Protein AF-A0A4V5TQ26-F1 (afdb_monomer)

Foldseek 3Di:
DDWDDDPFWIAFDLVFLAQVGGEIEGPDLPCVPPVVVVLVSLVVCVVVVRHHYYDDDDPVCVVVVQVSVVVSVDDDDDDDDDDDDDLVPDDFDAPADPQKDKDWDDALVVLLLLQQQLLCVVPPDPNSVRSSVSSNVCSPPCVCVDPQKIKMFIDHPNHGFWIWMWGDDPPDIDIDSTGGRPVCPPVCRSVNNVSVVSVVD

Nearest PDB structures (foldseek):
  7wx6-assembly1_A  TM=8.080E-01  e=8.800E-05  Legionella pneumophila
  6wqc-assembly1_A  TM=7.753E-01  e=5.803E-05  Legionella hackeliae
  7wx7-assembly1_A  TM=5.697E-01  e=1.989E-05  Legionella pneumophila
  7wx5-assembly1_A  TM=4.822E-01  e=7.234E-06  Legionella pneumophila
  6wqb-assembly1_A  TM=4.542E-01  e=1.477E-05  Legionella hackeliae

InterPro domains:
  IPR016181 Acyl-CoA N-acyltransferase [SSF55729] (54-201)

pLDDT: mean 93.03, std 6.23, range [63.75, 98.69]

Structure (mmCIF, N/CA/C/O backbone):
data_AF-A0A4V5TQ26-F1
#
_entry.id   AF-A0A4V5TQ26-F1
#
loop_
_atom_site.group_PDB
_atom_site.id
_atom_site.type_symbol
_atom_site.label_atom_id
_atom_site.label_alt_id
_atom_site.label_comp_id
_atom_site.label_asym_id
_atom_site.label_entity_id
_atom_site.label_seq_id
_atom_site.pdbx_PDB_ins_code
_atom_site.Cartn_x
_atom_site.Cartn_y
_atom_site.Cartn_z
_atom_site.occupancy
_atom_site.B_iso_or_equiv
_atom_site.auth_seq_id
_atom_site.auth_comp_id
_atom_site.auth_asym_id
_atom_site.auth_atom_id
_atom_site.pdbx_PDB_model_num
ATOM 1 N N . MET A 1 1 ? 1.380 -6.644 15.760 1.00 86.69 1 MET A N 1
ATOM 2 C CA . MET A 1 1 ? 0.252 -6.481 14.831 1.00 86.69 1 MET A CA 1
ATOM 3 C C . MET A 1 1 ? -0.959 -7.213 15.378 1.00 86.69 1 MET A C 1
ATOM 5 O O . MET A 1 1 ? -0.825 -8.380 15.734 1.00 86.69 1 MET A O 1
ATOM 9 N N . ASP A 1 2 ? -2.089 -6.524 15.461 1.00 93.25 2 ASP A N 1
ATOM 10 C CA . ASP A 1 2 ? -3.394 -7.069 15.834 1.00 93.25 2 ASP A CA 1
ATOM 11 C C . ASP A 1 2 ? -4.408 -6.728 14.737 1.00 93.25 2 ASP A C 1
ATOM 13 O O . ASP A 1 2 ? -4.373 -5.632 14.172 1.00 93.25 2 ASP A O 1
ATOM 17 N N . VAL A 1 3 ? -5.277 -7.681 14.406 1.00 94.56 3 VAL A N 1
ATOM 18 C CA . VAL A 1 3 ? -6.312 -7.510 13.381 1.00 94.56 3 VAL A CA 1
ATOM 19 C C . VAL A 1 3 ? -7.639 -7.938 13.972 1.00 94.56 3 VAL A C 1
ATOM 21 O O . VAL A 1 3 ? -7.821 -9.089 14.371 1.00 94.56 3 VAL A O 1
ATOM 24 N N . LYS A 1 4 ? -8.586 -7.005 13.986 1.00 94.31 4 LYS A N 1
ATOM 25 C CA . LYS A 1 4 ? -9.942 -7.235 14.455 1.00 94.31 4 LYS A CA 1
ATOM 26 C C . LYS A 1 4 ? -10.913 -7.105 13.299 1.00 94.31 4 LYS A C 1
ATOM 28 O O . LYS A 1 4 ? -11.153 -6.016 12.787 1.00 94.31 4 LYS A O 1
ATOM 33 N N . GLU A 1 5 ? -11.516 -8.226 12.940 1.00 93.25 5 GLU A N 1
ATOM 34 C CA . GLU A 1 5 ? -12.554 -8.287 11.922 1.00 93.25 5 GLU A CA 1
ATOM 35 C C . GLU A 1 5 ? -13.933 -8.405 12.573 1.00 93.25 5 GLU A C 1
ATOM 37 O O . GLU A 1 5 ? -14.162 -9.184 13.503 1.00 93.25 5 GLU A O 1
ATOM 42 N N . THR A 1 6 ? -14.869 -7.598 12.088 1.00 89.25 6 THR A N 1
ATOM 43 C CA . THR A 1 6 ? -16.279 -7.648 12.462 1.00 89.25 6 THR A CA 1
ATOM 44 C C . THR A 1 6 ? -17.131 -7.622 11.197 1.00 89.25 6 THR A C 1
ATOM 46 O O . THR A 1 6 ? -16.631 -7.371 10.106 1.00 89.25 6 THR A O 1
ATOM 49 N N . LYS A 1 7 ? -18.446 -7.815 11.332 1.00 87.25 7 LYS A N 1
ATOM 50 C CA . LYS A 1 7 ? -19.371 -7.656 10.198 1.00 87.25 7 LYS A CA 1
ATOM 51 C C . LYS A 1 7 ? -19.430 -6.217 9.645 1.00 87.25 7 LYS A C 1
ATOM 53 O O . LYS A 1 7 ? -19.911 -6.025 8.536 1.00 87.25 7 LYS A O 1
ATOM 58 N N . ASP A 1 8 ? -19.013 -5.226 10.439 1.00 86.62 8 ASP A N 1
ATOM 59 C CA . ASP A 1 8 ? -19.227 -3.800 10.159 1.00 86.62 8 ASP A CA 1
ATOM 60 C C . ASP A 1 8 ? -17.927 -3.094 9.731 1.00 86.62 8 ASP A C 1
ATOM 62 O O . ASP A 1 8 ? -17.962 -2.153 8.942 1.00 86.62 8 ASP A O 1
ATOM 66 N N . TYR A 1 9 ? -16.776 -3.552 10.229 1.00 90.88 9 TYR A N 1
ATOM 67 C CA . TYR A 1 9 ? -15.456 -2.982 9.952 1.00 90.88 9 TYR A CA 1
ATOM 68 C C . TYR A 1 9 ? -14.323 -3.990 10.180 1.00 90.88 9 TYR A C 1
ATOM 70 O O . TYR A 1 9 ? -14.480 -4.962 10.928 1.00 90.88 9 TYR A O 1
ATOM 78 N N . ILE A 1 10 ? -13.162 -3.681 9.605 1.00 94.00 10 ILE A N 1
ATOM 79 C CA . ILE A 1 10 ? -11.861 -4.284 9.922 1.00 94.00 10 ILE A CA 1
ATOM 80 C C . ILE A 1 10 ? -10.995 -3.206 10.568 1.00 94.00 10 ILE A C 1
ATOM 82 O O . ILE A 1 10 ? -10.895 -2.113 10.023 1.00 94.00 10 ILE A O 1
ATOM 86 N N . ALA A 1 11 ? -10.382 -3.498 11.712 1.00 95.50 11 ALA A N 1
ATOM 87 C CA . ALA A 1 11 ? -9.415 -2.627 12.373 1.00 95.50 11 ALA A CA 1
ATOM 88 C C . ALA A 1 11 ? -8.049 -3.315 12.432 1.00 95.50 11 ALA A C 1
ATOM 90 O O . ALA A 1 11 ? -7.948 -4.467 12.858 1.00 95.50 11 ALA A O 1
ATOM 91 N N . VAL A 1 12 ? -7.009 -2.604 12.011 1.00 96.94 12 VAL A N 1
ATOM 92 C CA . VAL A 1 12 ? -5.620 -3.060 11.994 1.00 96.94 12 VAL A CA 1
ATOM 93 C C . VAL A 1 12 ? -4.804 -2.145 12.895 1.00 96.94 12 VAL A C 1
ATOM 95 O O . VAL A 1 12 ? -4.777 -0.936 12.687 1.00 96.94 12 VAL A O 1
ATOM 98 N N . ASP A 1 13 ? -4.129 -2.728 13.883 1.00 96.62 13 ASP A N 1
ATOM 99 C CA . ASP A 1 13 ? -3.081 -2.079 14.672 1.00 96.62 13 ASP A CA 1
ATOM 100 C C . ASP A 1 13 ? -1.747 -2.721 14.285 1.00 96.62 13 ASP A C 1
ATOM 102 O O . ASP A 1 13 ? -1.476 -3.888 14.598 1.00 96.62 13 ASP A O 1
ATOM 106 N N . CYS A 1 14 ? -0.900 -1.977 13.573 1.00 95.50 14 CYS A N 1
ATOM 107 C CA . CYS A 1 14 ? 0.381 -2.504 13.117 1.00 95.50 14 CYS A CA 1
ATOM 108 C C . CYS A 1 14 ? 1.403 -2.651 14.262 1.00 95.50 14 CYS A C 1
ATOM 110 O O . CYS A 1 14 ? 2.362 -3.411 14.128 1.00 95.50 14 CYS A O 1
ATOM 112 N N . GLY A 1 15 ? 1.158 -2.031 15.422 1.00 95.88 15 GLY A N 1
ATOM 113 C CA . GLY A 1 15 ? 2.064 -1.989 16.573 1.00 95.88 15 GLY A CA 1
ATOM 114 C C . GLY A 1 15 ? 3.044 -0.813 16.553 1.00 95.88 15 GLY A C 1
ATOM 115 O O . GLY A 1 15 ? 3.810 -0.654 17.502 1.00 95.88 15 GLY A O 1
ATOM 116 N N . LEU A 1 16 ? 2.989 0.024 15.516 1.00 96.38 16 LEU A N 1
ATOM 117 C CA . LEU A 1 16 ? 3.793 1.232 15.350 1.00 96.38 16 LEU A CA 1
ATOM 118 C C . LEU A 1 16 ? 2.874 2.452 15.187 1.00 96.38 16 LEU A C 1
ATOM 120 O O . LEU A 1 16 ? 1.746 2.308 14.714 1.00 96.38 16 LEU A O 1
ATOM 124 N N . PRO A 1 17 ? 3.326 3.664 15.540 1.00 96.31 17 PRO A N 1
ATOM 125 C CA . PRO A 1 17 ? 2.535 4.876 15.365 1.00 96.31 17 PRO A CA 1
ATOM 126 C C . PRO A 1 17 ? 2.578 5.382 13.906 1.00 96.31 17 PRO A C 1
ATOM 128 O O . PRO A 1 17 ? 3.117 6.451 13.635 1.00 96.31 17 PRO A O 1
ATOM 131 N N . ALA A 1 18 ? 2.006 4.601 12.983 1.00 95.38 18 ALA A N 1
ATOM 132 C CA . ALA A 1 18 ? 1.898 4.903 11.552 1.00 95.38 18 ALA A CA 1
ATOM 133 C C . ALA A 1 18 ? 0.436 4.852 11.085 1.00 95.38 18 ALA A C 1
ATOM 135 O O . ALA A 1 18 ? -0.161 3.770 11.084 1.00 95.38 18 ALA A O 1
ATOM 136 N N . ASP A 1 19 ? -0.148 5.975 10.661 1.00 93.88 19 ASP A N 1
ATOM 137 C CA . ASP A 1 19 ? -1.532 5.978 10.150 1.00 93.88 19 ASP A CA 1
ATOM 138 C C . ASP A 1 19 ? -1.672 5.308 8.779 1.00 93.88 19 ASP A C 1
ATOM 140 O O . ASP A 1 19 ? -2.769 4.860 8.434 1.00 93.88 19 ASP A O 1
ATOM 144 N N . THR A 1 20 ? -0.559 5.146 8.055 1.00 94.62 20 THR A N 1
ATOM 145 C CA . THR A 1 20 ? -0.479 4.350 6.824 1.00 94.62 20 THR A CA 1
ATOM 146 C C . THR A 1 20 ? -0.859 2.887 7.066 1.00 94.62 20 THR A C 1
ATOM 148 O O . THR A 1 20 ? -1.385 2.231 6.170 1.00 94.62 20 THR A O 1
ATOM 151 N N . PHE A 1 21 ? -0.602 2.349 8.265 1.00 96.00 21 PHE A N 1
ATOM 152 C CA . PHE A 1 21 ? -0.826 0.929 8.579 1.00 96.00 21 PHE A CA 1
ATOM 153 C C . PHE A 1 21 ? -1.810 0.692 9.726 1.00 96.00 21 PHE A C 1
ATOM 155 O O . PHE A 1 21 ? -2.342 -0.412 9.855 1.00 96.00 21 PHE A O 1
ATOM 162 N N . ASN A 1 22 ? -2.086 1.714 10.536 1.00 97.44 22 ASN A N 1
ATOM 163 C CA . ASN A 1 22 ? -3.159 1.698 11.521 1.00 97.44 22 ASN A CA 1
ATOM 164 C C . ASN A 1 22 ? -4.464 2.133 10.856 1.00 97.44 22 ASN A C 1
ATOM 166 O O . ASN A 1 22 ? -4.803 3.317 10.815 1.00 97.44 22 ASN A O 1
ATOM 170 N N . ILE A 1 23 ? -5.190 1.163 10.310 1.00 96.44 23 ILE A N 1
ATOM 171 C CA . ILE A 1 23 ? -6.353 1.414 9.462 1.00 96.44 23 ILE A CA 1
ATOM 172 C C . ILE A 1 23 ? -7.608 0.818 10.091 1.00 96.44 23 ILE A C 1
ATOM 174 O O . ILE A 1 23 ? -7.619 -0.338 10.510 1.00 96.44 23 ILE A O 1
ATOM 178 N N . ILE A 1 24 ? -8.698 1.584 10.084 1.00 95.19 24 ILE A N 1
ATOM 179 C CA . ILE A 1 24 ? -10.051 1.052 10.241 1.00 95.19 24 ILE A CA 1
ATOM 180 C C . ILE A 1 24 ? -10.789 1.200 8.912 1.00 95.19 24 ILE A C 1
ATOM 182 O O . ILE A 1 24 ? -11.038 2.310 8.453 1.00 95.19 24 ILE A O 1
ATOM 186 N N . THR A 1 25 ? -11.184 0.085 8.315 1.00 93.44 25 THR A N 1
ATOM 187 C CA . THR A 1 25 ? -11.927 0.037 7.053 1.00 93.44 25 THR A CA 1
ATOM 188 C C . THR A 1 25 ? -13.379 -0.324 7.338 1.00 93.44 25 THR A C 1
ATOM 190 O O . THR A 1 25 ? -13.651 -1.413 7.848 1.00 93.44 25 THR A O 1
ATOM 193 N N . LEU A 1 26 ? -14.324 0.561 7.012 1.00 90.94 26 LEU A N 1
ATOM 194 C CA . LEU A 1 26 ? -15.754 0.287 7.179 1.00 90.94 26 LEU A CA 1
ATOM 195 C C . LEU A 1 26 ? -16.245 -0.646 6.070 1.00 90.94 26 LEU A C 1
ATOM 197 O O . LEU A 1 26 ? -16.220 -0.274 4.907 1.00 90.94 26 LEU A O 1
ATOM 201 N N . LEU A 1 27 ? -16.727 -1.838 6.423 1.00 87.50 27 LEU A N 1
ATOM 202 C CA . LEU A 1 27 ? -17.303 -2.803 5.475 1.00 87.50 27 LEU A CA 1
ATOM 203 C C . LEU A 1 27 ? -18.772 -2.501 5.164 1.00 87.50 2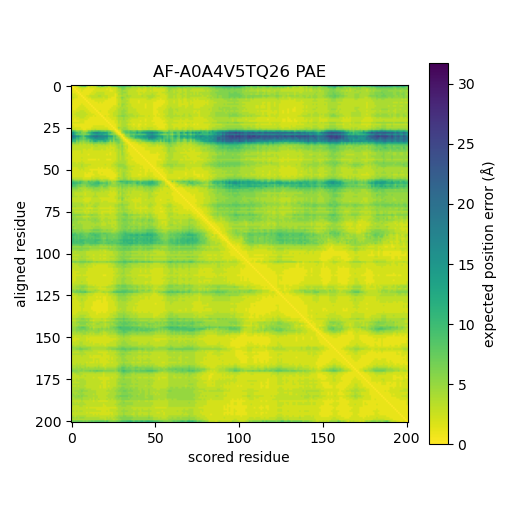7 LEU A C 1
ATOM 205 O O . LEU A 1 27 ? -19.281 -2.862 4.103 1.00 87.50 27 LEU A O 1
ATOM 209 N N . ASN A 1 28 ? -19.456 -1.853 6.108 1.00 75.88 28 ASN A N 1
ATOM 210 C CA . ASN A 1 28 ? -20.836 -1.422 5.979 1.00 75.88 28 ASN A CA 1
ATOM 211 C C . ASN A 1 28 ? -20.956 0.051 6.374 1.00 75.88 28 ASN A C 1
ATOM 213 O O . ASN A 1 28 ? -20.564 0.457 7.466 1.00 75.88 28 ASN A O 1
ATOM 217 N N . SER A 1 29 ? -21.540 0.845 5.486 1.00 67.38 29 SER A N 1
ATOM 218 C CA . SER A 1 29 ? -21.703 2.287 5.658 1.00 67.38 29 SER A CA 1
ATOM 219 C C . SER A 1 29 ? -23.023 2.693 6.320 1.00 67.38 29 SER A C 1
ATOM 221 O O . SER A 1 29 ? -23.290 3.883 6.480 1.00 67.38 29 SER A O 1
ATOM 223 N N . ASN A 1 30 ? -23.815 1.730 6.806 1.00 70.31 30 ASN A N 1
ATOM 224 C CA . ASN A 1 30 ? -24.884 1.980 7.779 1.00 70.31 30 ASN A CA 1
ATOM 225 C C . ASN A 1 30 ? -24.298 2.209 9.178 1.00 70.31 30 ASN A C 1
ATOM 227 O O . ASN A 1 30 ? -24.516 1.449 10.119 1.00 70.31 30 ASN A O 1
ATOM 231 N N . VAL A 1 31 ? -23.544 3.297 9.297 1.00 63.75 31 VAL A N 1
ATOM 232 C CA . VAL A 1 31 ? -22.734 3.638 10.469 1.00 63.75 31 VAL A CA 1
ATOM 233 C C . VAL A 1 31 ? -23.587 3.901 11.712 1.00 63.75 31 VAL A C 1
ATOM 235 O O . VAL A 1 31 ? -23.077 3.819 12.817 1.00 63.75 31 VAL A O 1
ATOM 238 N N . THR A 1 32 ? -24.893 4.144 11.577 1.00 65.00 32 THR A N 1
ATOM 239 C CA . THR A 1 32 ? -25.790 4.401 12.715 1.00 65.00 32 THR A CA 1
ATOM 240 C C . THR A 1 32 ? -26.015 3.188 13.621 1.00 65.00 32 THR A C 1
ATOM 242 O O . THR A 1 32 ? -26.320 3.365 14.798 1.00 65.00 32 THR A O 1
ATOM 245 N N . GLU A 1 33 ? -25.875 1.960 13.115 1.00 65.81 33 GLU A N 1
ATOM 246 C CA . GLU A 1 33 ? -26.073 0.749 13.917 1.00 65.81 33 GLU A CA 1
ATOM 247 C C . GLU A 1 33 ? -24.717 0.192 14.376 1.00 65.81 33 GLU A C 1
ATOM 249 O O . GLU A 1 33 ? -23.936 -0.321 13.585 1.00 65.81 33 GLU A O 1
ATOM 254 N N . GLY A 1 34 ? -24.412 0.291 15.674 1.00 69.56 34 GLY A N 1
ATOM 255 C CA . GLY A 1 34 ? -23.151 -0.224 16.229 1.00 69.56 34 GLY A CA 1
ATOM 256 C C . GLY A 1 34 ? -21.969 0.751 16.202 1.00 69.56 34 GLY A C 1
ATOM 257 O O . GLY A 1 34 ? -20.847 0.333 16.490 1.00 69.56 34 GLY A O 1
ATOM 258 N N . ILE A 1 35 ? -22.224 2.039 15.952 1.00 77.19 35 ILE A N 1
ATOM 259 C CA . ILE A 1 35 ? -21.235 3.131 15.948 1.00 77.19 35 ILE A CA 1
ATOM 260 C C . ILE A 1 35 ? -20.357 3.178 17.206 1.00 77.19 35 ILE A C 1
ATOM 262 O O . ILE A 1 35 ? -19.163 3.450 17.142 1.00 77.19 35 ILE A O 1
ATOM 266 N N . GLU A 1 36 ? -20.916 2.795 18.354 1.00 83.38 36 GLU A N 1
ATOM 267 C CA . GLU A 1 36 ? -20.200 2.714 19.628 1.00 83.38 36 GLU A CA 1
ATOM 268 C C . GLU A 1 36 ? -18.999 1.758 19.586 1.00 83.38 36 GLU A C 1
ATOM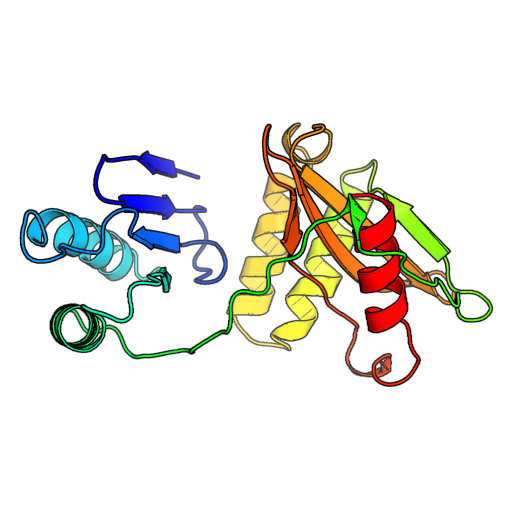 270 O O . GLU A 1 36 ? -18.045 1.924 20.345 1.00 83.38 36 GLU A O 1
ATOM 275 N N . LYS A 1 37 ? -19.028 0.737 18.720 1.00 86.38 37 LYS A N 1
ATOM 276 C CA . LYS A 1 37 ? -17.890 -0.170 18.534 1.00 86.38 37 LYS A CA 1
ATOM 277 C C . LYS A 1 37 ? -16.747 0.541 17.823 1.00 86.38 37 LYS A C 1
ATOM 279 O O . LYS A 1 37 ? -15.624 0.465 18.303 1.00 86.38 37 LYS A O 1
ATOM 284 N N . LEU A 1 38 ? -17.051 1.278 16.753 1.00 85.69 38 LEU A N 1
ATOM 285 C CA . LEU A 1 38 ? -16.074 2.115 16.057 1.00 85.69 38 LEU A CA 1
ATOM 286 C C . LEU A 1 38 ? -15.474 3.156 17.011 1.00 85.69 38 LEU A C 1
ATOM 288 O O . LEU A 1 38 ? -14.264 3.355 17.019 1.00 85.69 38 LEU A O 1
ATOM 292 N N . TYR A 1 39 ? -16.300 3.747 17.880 1.00 88.94 39 TYR A N 1
ATOM 293 C CA . TYR A 1 39 ? -15.848 4.724 18.877 1.00 88.94 39 TYR A CA 1
ATOM 294 C C . TYR A 1 39 ? -14.816 4.122 19.828 1.00 88.94 39 TYR A C 1
ATOM 296 O O . TYR A 1 39 ? -13.811 4.758 20.127 1.00 88.94 39 TYR A O 1
ATOM 304 N N . LYS A 1 40 ? -15.028 2.875 20.264 1.00 91.19 40 LYS A N 1
ATOM 305 C CA . LYS A 1 40 ? -14.069 2.157 21.114 1.00 91.19 40 LYS A CA 1
ATOM 306 C C . LYS A 1 40 ? -12.745 1.883 20.405 1.00 91.19 40 LYS A C 1
ATOM 308 O O . LYS A 1 40 ? -11.711 1.950 21.060 1.00 91.19 40 LYS A O 1
ATOM 313 N N . GLU A 1 41 ? -12.761 1.588 19.105 1.00 92.88 41 GLU A N 1
ATOM 314 C CA . GLU A 1 41 ? -11.515 1.395 18.349 1.00 92.88 41 GLU A CA 1
ATOM 315 C C . GLU A 1 41 ? -10.735 2.702 18.210 1.00 92.88 41 GLU A C 1
ATOM 317 O O . GLU A 1 41 ? -9.546 2.742 18.515 1.00 92.88 41 GLU A O 1
ATOM 322 N N . VAL A 1 42 ? -11.409 3.787 17.817 1.00 93.00 42 VAL A N 1
ATOM 323 C CA . VAL A 1 42 ? -10.789 5.118 17.717 1.00 93.00 42 VAL A CA 1
ATOM 324 C C . VAL A 1 42 ? -10.210 5.544 19.068 1.00 93.00 42 VAL A C 1
ATOM 326 O O . VAL A 1 42 ? -9.064 5.982 19.149 1.00 93.00 42 VAL A O 1
ATOM 329 N N . GLU A 1 43 ? -10.964 5.349 20.149 1.00 91.81 43 GLU A N 1
ATOM 330 C CA . GLU A 1 43 ? -10.515 5.667 21.504 1.00 91.81 43 GLU A CA 1
ATOM 331 C C . GLU A 1 43 ? -9.297 4.824 21.927 1.00 91.81 43 GLU A C 1
ATOM 333 O O . GLU A 1 43 ? -8.391 5.338 22.581 1.00 91.81 43 GLU A O 1
ATOM 338 N N . CYS A 1 44 ? -9.213 3.556 21.509 1.00 93.69 44 CYS A N 1
ATOM 339 C CA . CYS A 1 44 ? -8.044 2.705 21.751 1.00 93.69 44 CYS A CA 1
ATOM 340 C C . CYS A 1 44 ? -6.769 3.299 21.122 1.00 93.69 44 CYS A C 1
ATOM 342 O O . CYS A 1 44 ? -5.733 3.384 21.788 1.00 9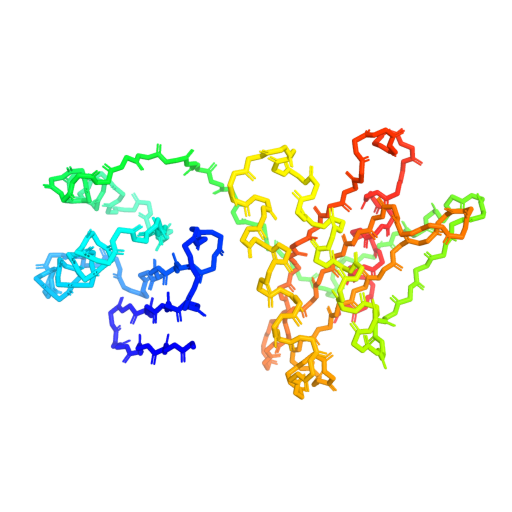3.69 44 CYS A O 1
ATOM 344 N N . PHE A 1 45 ? -6.844 3.765 19.870 1.00 95.31 45 PHE A N 1
ATOM 345 C CA . PHE A 1 45 ? -5.720 4.434 19.202 1.00 95.31 45 PHE A CA 1
ATOM 346 C C . PHE A 1 45 ? -5.367 5.771 19.864 1.00 95.31 45 PHE A C 1
ATOM 348 O O . PHE A 1 45 ? -4.189 6.030 20.129 1.00 95.31 45 PHE A O 1
ATOM 355 N N . ASN A 1 46 ? -6.371 6.573 20.234 1.00 91.56 46 ASN A N 1
ATOM 356 C CA . ASN A 1 46 ? -6.168 7.835 20.951 1.00 91.56 46 ASN A CA 1
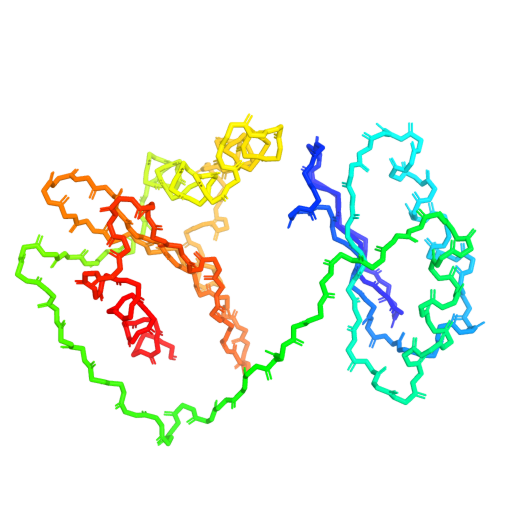ATOM 357 C C . ASN A 1 46 ? -5.443 7.627 22.291 1.00 91.56 46 ASN A C 1
ATOM 359 O O . ASN A 1 46 ? -4.490 8.346 22.599 1.00 91.56 46 ASN A O 1
ATOM 363 N N . GLN A 1 47 ? -5.834 6.613 23.071 1.00 92.94 47 GLN A N 1
ATOM 364 C CA . GLN A 1 47 ? -5.192 6.277 24.348 1.00 92.94 47 GLN A CA 1
ATOM 365 C C . GLN A 1 47 ? -3.747 5.802 24.170 1.00 92.94 47 GLN A C 1
ATOM 367 O O . GLN A 1 47 ? -2.874 6.175 24.957 1.00 92.94 47 GLN A O 1
ATOM 372 N N . LYS A 1 48 ? -3.477 5.025 23.114 1.00 94.12 48 LYS A N 1
ATOM 373 C CA . LYS A 1 48 ? -2.118 4.611 22.725 1.00 94.12 48 LYS A CA 1
ATOM 374 C C . LYS A 1 48 ? -1.280 5.757 22.155 1.00 94.12 48 LYS A C 1
ATOM 376 O O . LYS A 1 48 ? -0.061 5.625 22.084 1.00 94.12 48 LYS A O 1
ATOM 381 N N . LYS A 1 49 ? -1.915 6.875 21.779 1.00 93.12 49 LYS A N 1
ATOM 382 C CA . LYS A 1 49 ? -1.321 7.979 21.007 1.00 93.12 49 LYS A CA 1
ATOM 383 C C . LYS A 1 49 ? -0.757 7.510 19.666 1.00 93.12 49 LYS A C 1
ATOM 385 O O . LYS A 1 49 ? 0.287 7.985 19.228 1.00 93.12 49 LYS A O 1
ATOM 390 N N . PHE A 1 50 ? -1.428 6.547 19.045 1.00 96.06 50 PHE A N 1
ATOM 391 C CA . PHE A 1 50 ? -1.060 6.049 17.728 1.00 96.06 50 PHE A CA 1
ATOM 392 C C . PHE A 1 50 ? -1.927 6.756 16.682 1.00 96.06 50 PHE A C 1
ATOM 394 O O . PHE A 1 50 ? -3.152 6.735 16.821 1.00 96.06 50 PHE A O 1
ATOM 401 N N . PRO A 1 51 ? -1.329 7.397 15.660 1.00 95.75 51 PRO A N 1
ATOM 402 C CA . PRO A 1 51 ? -2.089 7.938 14.546 1.00 95.75 51 PRO A CA 1
ATOM 403 C C . PRO A 1 51 ? -2.757 6.783 13.788 1.00 95.75 51 PRO A C 1
ATOM 405 O O . PRO A 1 51 ? -2.226 5.667 13.740 1.00 95.75 51 PRO A O 1
ATOM 408 N N . MET A 1 52 ? -3.957 7.041 13.268 1.00 96.50 52 MET A N 1
ATOM 409 C CA . MET A 1 52 ? -4.782 6.044 12.593 1.00 96.50 52 MET A CA 1
ATOM 410 C C . MET A 1 52 ? -5.699 6.698 11.553 1.00 96.50 52 MET A C 1
ATOM 412 O O . MET A 1 52 ? -6.098 7.854 11.715 1.00 96.50 52 MET A O 1
ATOM 416 N N . SER A 1 53 ? -6.053 5.934 10.518 1.00 96.00 53 SER A N 1
ATOM 417 C CA . SER A 1 53 ? -6.947 6.358 9.434 1.00 96.00 53 SER A CA 1
ATOM 418 C C . SER A 1 53 ? -8.236 5.537 9.385 1.00 96.00 53 SER A C 1
ATOM 420 O O . SER A 1 53 ? -8.198 4.306 9.409 1.00 96.00 53 SER A O 1
ATOM 422 N N . VAL A 1 54 ? -9.388 6.204 9.257 1.00 94.31 54 VAL A N 1
ATOM 423 C CA . VAL A 1 54 ? -10.678 5.543 8.984 1.00 94.31 54 VAL A CA 1
ATOM 424 C C . VAL A 1 54 ? -11.032 5.701 7.507 1.00 94.31 54 VAL A C 1
ATOM 426 O O . VAL A 1 54 ? -11.176 6.822 7.025 1.00 94.31 54 VAL A O 1
ATOM 429 N N . TRP A 1 55 ? -11.232 4.583 6.812 1.00 93.38 55 TRP A N 1
ATOM 430 C CA . TRP A 1 55 ? -11.576 4.526 5.393 1.00 93.38 55 TRP A CA 1
ATOM 431 C C . TRP A 1 55 ? -13.016 4.058 5.173 1.00 93.38 55 TRP A C 1
ATOM 433 O O . TRP A 1 55 ? -13.478 3.095 5.792 1.00 93.38 55 TRP A O 1
ATOM 443 N N . PHE A 1 56 ? -13.719 4.723 4.256 1.00 90.81 56 PHE A N 1
ATOM 444 C CA . PHE A 1 56 ? -15.077 4.389 3.820 1.00 90.81 56 PHE A CA 1
ATOM 445 C C . PHE A 1 56 ? -15.296 4.845 2.367 1.00 90.81 56 PHE A C 1
ATOM 447 O O . PHE A 1 56 ? -14.552 5.687 1.869 1.00 90.81 56 PHE A O 1
ATOM 454 N N . TRP A 1 57 ? -16.297 4.286 1.676 1.00 87.38 57 TRP A N 1
ATOM 455 C CA . TRP A 1 57 ? -16.514 4.526 0.236 1.00 87.38 57 TRP A CA 1
ATOM 456 C C . TRP A 1 57 ? -17.991 4.644 -0.190 1.00 87.38 57 TRP A C 1
ATOM 458 O O . TRP A 1 57 ? -18.294 4.514 -1.374 1.00 87.38 57 TRP A O 1
ATOM 468 N N . ASP A 1 58 ? -18.925 4.875 0.738 1.00 80.69 58 ASP A N 1
ATOM 469 C CA . ASP A 1 58 ? -20.354 5.035 0.413 1.00 80.69 58 ASP A CA 1
ATOM 470 C C . ASP A 1 58 ? -20.746 6.513 0.310 1.00 80.69 58 ASP A C 1
ATOM 472 O O . ASP A 1 58 ? -20.775 7.244 1.305 1.00 80.69 58 ASP A O 1
ATOM 476 N N . ASP A 1 59 ? -21.081 6.930 -0.907 1.00 78.44 59 ASP A N 1
ATOM 477 C CA . ASP A 1 59 ? -21.512 8.284 -1.250 1.00 78.44 59 ASP A CA 1
ATOM 478 C C . ASP A 1 59 ? -22.899 8.628 -0.683 1.00 78.44 59 ASP A C 1
ATOM 480 O O . ASP A 1 59 ? -23.169 9.780 -0.339 1.00 78.44 59 ASP A O 1
ATOM 484 N N . ARG A 1 60 ? -23.777 7.635 -0.497 1.00 82.94 60 ARG A N 1
ATOM 485 C CA . ARG A 1 60 ? -25.151 7.846 -0.003 1.00 82.94 60 ARG A CA 1
ATOM 486 C C . ARG A 1 60 ? -25.181 8.295 1.452 1.00 82.94 60 ARG A C 1
ATOM 488 O O . ARG A 1 60 ? -26.110 8.991 1.860 1.00 82.94 60 ARG A O 1
ATOM 495 N N . HIS A 1 61 ? -24.185 7.883 2.232 1.00 82.69 61 HIS A N 1
ATOM 496 C CA . HIS A 1 61 ? -24.100 8.148 3.669 1.00 82.69 61 HIS A CA 1
ATOM 497 C C . HIS A 1 61 ? -22.906 9.026 4.057 1.00 82.69 61 HIS A C 1
ATOM 499 O O . HIS A 1 61 ? -22.747 9.327 5.239 1.00 82.69 61 HIS A O 1
ATOM 505 N N . GLU A 1 62 ? -22.111 9.488 3.087 1.00 86.31 62 GLU A N 1
ATOM 506 C CA . GLU A 1 62 ? -20.861 10.227 3.299 1.00 86.31 62 GLU A CA 1
ATOM 507 C C . GLU A 1 62 ? -20.992 11.325 4.361 1.00 86.31 62 GLU A C 1
ATOM 509 O O . GLU A 1 62 ? -20.234 11.349 5.329 1.00 86.31 62 GLU A O 1
ATOM 514 N N . GLN A 1 63 ? -21.986 12.208 4.227 1.00 88.50 63 GLN A N 1
ATOM 515 C CA . GLN A 1 63 ? -22.149 13.345 5.138 1.00 88.50 63 GLN A CA 1
ATOM 516 C C . GLN A 1 63 ? -22.453 12.915 6.576 1.00 88.50 63 GLN A C 1
ATOM 518 O O . GLN A 1 63 ? -21.952 13.516 7.530 1.00 88.50 63 GLN A O 1
ATOM 523 N N . THR A 1 64 ? -23.251 11.861 6.750 1.00 87.88 64 THR A N 1
ATOM 524 C CA . THR A 1 64 ? -23.564 11.309 8.071 1.00 87.88 64 THR A CA 1
ATOM 525 C C . THR A 1 64 ? -22.321 10.687 8.697 1.00 87.88 64 THR A C 1
ATOM 527 O O . THR A 1 64 ? -22.011 10.982 9.848 1.00 87.88 64 THR A O 1
ATOM 530 N N . ILE A 1 65 ? -21.570 9.892 7.931 1.00 87.38 65 ILE A N 1
ATOM 531 C CA . ILE A 1 65 ? -20.341 9.240 8.402 1.00 87.38 65 ILE A CA 1
ATOM 532 C C . ILE A 1 65 ? -19.297 10.285 8.788 1.00 87.38 65 ILE A C 1
ATOM 534 O O . ILE A 1 65 ? -18.796 10.255 9.911 1.00 87.38 65 ILE A O 1
ATOM 538 N N . LYS A 1 66 ? -19.022 11.252 7.903 1.00 89.25 66 LYS A N 1
ATOM 539 C CA . LYS A 1 66 ? -18.100 12.364 8.177 1.00 89.25 66 LYS A CA 1
ATOM 540 C C . LYS A 1 66 ? -18.489 13.099 9.457 1.00 89.25 66 LYS A C 1
ATOM 542 O O . LYS A 1 66 ? -17.636 13.340 10.305 1.00 89.25 66 LYS A O 1
ATOM 547 N N . SER A 1 67 ? -19.777 13.397 9.634 1.00 89.81 67 SER A N 1
ATOM 548 C CA . SER A 1 67 ? -20.271 14.081 10.833 1.00 89.81 67 SER A CA 1
ATOM 549 C C . SER A 1 67 ? -20.019 13.288 12.120 1.00 89.81 67 SER A C 1
ATOM 551 O O . SER A 1 67 ? -19.632 13.886 13.122 1.00 89.81 67 SER A O 1
ATOM 553 N N . GLU A 1 68 ? -20.211 11.965 12.120 1.00 87.94 68 GLU A N 1
ATOM 554 C CA . GLU A 1 68 ? -19.916 11.133 13.297 1.00 87.94 68 GLU A CA 1
ATOM 555 C C . GLU A 1 68 ? -18.408 11.008 13.556 1.00 87.94 68 GLU A C 1
ATOM 557 O O . GLU A 1 68 ? -17.972 11.149 14.696 1.00 87.94 68 GLU A O 1
ATOM 562 N N . LEU A 1 69 ? -17.588 10.831 12.515 1.00 89.12 69 LEU A N 1
ATOM 563 C CA . LEU A 1 69 ? -16.129 10.757 12.663 1.00 89.12 69 LEU A CA 1
ATOM 564 C C . LEU A 1 69 ? -15.534 12.070 13.203 1.00 89.12 69 LEU A C 1
ATOM 566 O O . LEU A 1 69 ? -14.660 12.040 14.068 1.00 89.12 69 LEU A O 1
ATOM 570 N N . ILE A 1 70 ? -16.054 13.224 12.775 1.00 91.12 70 ILE A N 1
ATOM 571 C CA . ILE A 1 70 ? -15.636 14.537 13.296 1.00 91.12 70 ILE A CA 1
ATOM 572 C C . ILE A 1 70 ? -15.952 14.676 14.790 1.00 91.12 70 ILE A C 1
ATOM 574 O O . ILE A 1 70 ? -15.144 15.226 15.539 1.00 91.12 70 ILE A O 1
ATOM 578 N N . LYS A 1 71 ? -17.089 14.145 15.265 1.00 88.94 71 LYS A N 1
ATOM 579 C CA . LYS A 1 71 ? -17.422 14.146 16.704 1.00 88.94 71 LYS A CA 1
ATOM 580 C C . LYS A 1 71 ? -16.428 13.337 17.541 1.00 88.94 71 LYS A C 1
ATOM 582 O O . LYS A 1 71 ? -16.280 13.623 18.725 1.00 88.94 71 LYS A O 1
ATOM 587 N N . LEU A 1 72 ? -15.739 12.368 16.937 1.00 85.75 72 LEU A N 1
ATOM 588 C CA . LEU A 1 72 ? -14.661 11.598 17.568 1.00 85.75 72 LEU A CA 1
ATOM 589 C C . LEU A 1 72 ? -13.291 12.281 17.502 1.00 85.75 72 LEU A C 1
ATOM 591 O O . LEU A 1 72 ? -12.301 11.711 17.956 1.00 85.75 72 LEU A O 1
ATOM 595 N N . GLY A 1 73 ? -13.214 13.483 16.932 1.00 88.19 73 GLY A N 1
ATOM 596 C CA . GLY A 1 73 ? -11.963 14.218 16.777 1.00 88.19 73 GLY A CA 1
ATOM 597 C C . GLY A 1 73 ? -11.152 13.825 15.543 1.00 88.19 73 GLY A C 1
ATOM 598 O O . GLY A 1 73 ? -10.025 14.300 15.402 1.00 88.19 73 GLY A O 1
ATOM 599 N N . LEU A 1 74 ? -11.702 13.009 14.635 1.00 91.69 74 LEU A N 1
ATOM 600 C CA . LEU A 1 74 ? -11.072 12.791 13.336 1.00 91.69 74 LEU A CA 1
ATOM 601 C C . LEU A 1 74 ? -11.258 14.018 12.442 1.00 91.69 74 LEU A C 1
ATOM 603 O O . LEU A 1 74 ? -12.243 14.753 12.527 1.00 91.69 74 LEU A O 1
ATOM 607 N N . LYS A 1 75 ? -10.300 14.211 11.543 1.00 94.06 75 LYS A N 1
ATOM 608 C CA . LYS A 1 75 ? -10.342 15.218 10.485 1.00 94.06 75 LYS A CA 1
ATOM 609 C C . LYS A 1 75 ? -10.273 14.520 9.137 1.00 94.06 75 LYS A C 1
ATOM 611 O O . LYS A 1 75 ? -9.632 13.480 9.013 1.00 94.06 75 LYS A O 1
ATOM 616 N N . GLU A 1 76 ? -10.908 15.108 8.134 1.00 94.06 76 GLU A N 1
ATOM 617 C CA . GLU A 1 76 ? -10.743 14.649 6.760 1.00 94.06 76 GLU A CA 1
ATOM 618 C C . GLU A 1 76 ? -9.287 14.864 6.328 1.00 94.06 76 GLU A C 1
ATOM 620 O O . GLU A 1 76 ? -8.764 15.978 6.419 1.00 94.06 76 GLU A O 1
ATOM 625 N N . ALA A 1 77 ? -8.626 13.777 5.928 1.00 93.06 77 ALA A N 1
ATOM 626 C CA . ALA A 1 77 ? -7.245 13.794 5.456 1.00 93.06 77 ALA A CA 1
ATOM 627 C C . ALA A 1 77 ? -7.185 13.832 3.925 1.00 93.06 77 ALA A C 1
ATOM 629 O O . ALA A 1 77 ? -6.436 14.624 3.356 1.00 93.06 77 ALA A O 1
ATOM 630 N N . GLU A 1 78 ? -8.002 13.011 3.264 1.00 91.62 78 GLU A N 1
ATOM 631 C CA . GLU A 1 78 ? -8.009 12.869 1.813 1.00 91.62 78 GLU A CA 1
ATOM 632 C C . GLU A 1 78 ? -9.341 12.327 1.282 1.00 91.62 78 GLU A C 1
ATOM 634 O O . GLU A 1 78 ? -10.113 11.695 2.003 1.00 91.62 78 GLU A O 1
ATOM 639 N N . GLN A 1 79 ? -9.576 12.560 -0.011 1.00 91.44 79 GLN A N 1
ATOM 640 C CA . GLN A 1 79 ? -10.647 11.951 -0.789 1.00 91.44 79 GLN A CA 1
ATOM 641 C C . GLN A 1 79 ? -10.042 11.414 -2.086 1.00 91.44 79 GLN A C 1
ATOM 643 O O . GLN A 1 79 ? -9.526 12.177 -2.903 1.00 91.44 79 GLN A O 1
ATOM 648 N N . ASN A 1 80 ? -10.123 10.098 -2.275 1.00 90.69 80 ASN A N 1
ATOM 649 C CA . ASN A 1 80 ? -9.509 9.399 -3.399 1.00 90.69 80 ASN A CA 1
ATOM 650 C C . ASN A 1 80 ? -10.564 8.766 -4.310 1.00 90.69 80 ASN A C 1
ATOM 652 O O . ASN A 1 80 ? -11.661 8.416 -3.876 1.00 90.69 80 ASN A O 1
ATOM 656 N N . ILE A 1 81 ? -10.219 8.601 -5.588 1.00 90.81 81 ILE A N 1
ATOM 657 C CA . ILE A 1 81 ? -11.057 7.904 -6.566 1.00 90.81 81 ILE A CA 1
ATOM 658 C C . ILE A 1 81 ? -10.561 6.466 -6.679 1.00 90.81 81 ILE A C 1
ATOM 660 O O . ILE A 1 81 ? -9.428 6.227 -7.098 1.00 90.81 81 ILE A O 1
ATOM 664 N N . ALA A 1 82 ? -11.424 5.506 -6.348 1.00 90.06 82 ALA A N 1
ATOM 665 C CA . ALA A 1 82 ? -11.155 4.104 -6.630 1.00 90.06 82 ALA A CA 1
ATOM 666 C C . ALA A 1 82 ? -11.219 3.863 -8.145 1.00 90.06 82 ALA A C 1
ATOM 668 O O . ALA A 1 82 ? -12.224 4.154 -8.796 1.00 90.06 82 ALA A O 1
ATOM 669 N N . MET A 1 83 ? -10.139 3.327 -8.706 1.00 92.88 83 MET A N 1
ATOM 670 C CA . MET A 1 83 ? -10.062 2.955 -10.116 1.00 92.88 83 MET A CA 1
ATOM 671 C C . MET A 1 83 ? -10.249 1.445 -10.247 1.00 92.88 83 MET A C 1
ATOM 673 O O . MET A 1 83 ? -9.598 0.673 -9.548 1.00 92.88 83 MET A O 1
ATOM 677 N N . VAL A 1 84 ? -11.128 1.026 -11.156 1.00 93.69 84 VAL A N 1
ATOM 678 C CA . VAL A 1 84 ? -11.395 -0.385 -11.447 1.00 93.69 84 VAL A CA 1
ATOM 679 C C . VAL A 1 84 ? -11.395 -0.598 -12.951 1.00 93.69 84 VAL A C 1
ATOM 681 O O . VAL A 1 84 ? -11.876 0.250 -13.706 1.00 93.69 84 VAL A O 1
ATOM 684 N N . ALA A 1 85 ? -10.851 -1.726 -13.392 1.00 93.44 85 ALA A N 1
ATOM 685 C CA . ALA A 1 85 ? -10.848 -2.092 -14.794 1.00 93.44 85 ALA A CA 1
ATOM 686 C C . ALA A 1 85 ? -10.835 -3.614 -14.972 1.00 93.44 85 ALA A C 1
ATOM 688 O O . ALA A 1 85 ? -10.321 -4.345 -14.127 1.00 93.44 85 ALA A O 1
ATOM 689 N N . ASP A 1 86 ? -11.412 -4.082 -16.080 1.00 94.38 86 ASP A N 1
ATOM 690 C CA . ASP A 1 86 ? -11.372 -5.491 -16.468 1.00 94.38 86 ASP A CA 1
ATOM 691 C C . ASP A 1 86 ? -10.037 -5.790 -17.159 1.00 94.38 86 ASP A C 1
ATOM 693 O O . ASP A 1 86 ? -9.768 -5.282 -18.254 1.00 94.38 86 ASP A O 1
ATOM 697 N N . LEU A 1 87 ? -9.219 -6.645 -16.542 1.00 90.56 87 LEU A N 1
ATOM 698 C CA . LEU A 1 87 ? -7.913 -7.057 -17.064 1.00 90.56 87 LEU A CA 1
ATOM 699 C C . LEU A 1 87 ? -8.000 -7.674 -18.468 1.00 90.56 87 LEU A C 1
ATOM 701 O O . LEU A 1 87 ? -7.068 -7.536 -19.253 1.00 90.56 87 LEU A O 1
ATOM 705 N N . LYS A 1 88 ? -9.138 -8.271 -18.855 1.00 90.56 88 LYS A N 1
ATOM 706 C CA . LYS A 1 88 ? -9.340 -8.806 -20.217 1.00 90.56 88 LYS A CA 1
ATOM 707 C C . LYS A 1 88 ? -9.383 -7.719 -21.290 1.00 90.56 88 LYS A C 1
ATOM 709 O O . LYS A 1 88 ? -9.242 -8.024 -22.472 1.00 90.56 88 LYS A O 1
ATOM 714 N N . THR A 1 89 ? -9.621 -6.475 -20.885 1.00 93.38 89 THR A N 1
ATOM 715 C CA . THR A 1 89 ? -9.780 -5.318 -21.777 1.00 93.38 89 THR A CA 1
ATOM 716 C C . THR A 1 89 ? -8.578 -4.377 -21.760 1.00 93.38 89 THR A C 1
ATOM 718 O O . THR A 1 89 ? -8.491 -3.486 -22.605 1.00 93.38 89 THR A O 1
ATOM 721 N N . ILE A 1 90 ? -7.642 -4.569 -20.824 1.00 90.81 90 ILE A N 1
ATOM 722 C CA . ILE A 1 90 ? -6.438 -3.749 -20.699 1.00 90.81 90 ILE A CA 1
ATOM 723 C C . ILE A 1 90 ? -5.260 -4.468 -21.346 1.00 90.81 90 ILE A C 1
ATOM 725 O O . ILE A 1 90 ? -4.980 -5.634 -21.081 1.00 90.81 90 ILE A O 1
ATOM 729 N N . HIS A 1 91 ? -4.521 -3.733 -22.169 1.00 89.88 91 HIS A N 1
ATOM 730 C CA . HIS A 1 91 ? -3.283 -4.202 -22.780 1.00 89.88 91 HIS A CA 1
ATOM 731 C C . HIS A 1 91 ? -2.183 -3.176 -22.485 1.00 89.88 91 HIS A C 1
ATOM 733 O O . HIS A 1 91 ? -1.993 -2.238 -23.268 1.00 89.88 91 HIS A O 1
ATOM 739 N N . PRO A 1 92 ? -1.507 -3.281 -21.325 1.00 92.00 92 PRO A N 1
ATOM 740 C CA . PRO A 1 92 ? -0.514 -2.296 -20.928 1.00 92.00 92 PRO A CA 1
ATOM 741 C C . PRO A 1 92 ? 0.668 -2.330 -21.900 1.00 92.00 92 PRO A C 1
ATOM 743 O O . PRO A 1 92 ? 1.118 -3.389 -22.335 1.00 92.00 92 PRO A O 1
ATOM 746 N N . THR A 1 93 ? 1.185 -1.154 -22.251 1.00 91.81 93 THR A N 1
ATOM 747 C CA . THR A 1 93 ? 2.401 -1.037 -23.065 1.00 91.81 93 THR A CA 1
ATOM 748 C C . THR A 1 93 ? 3.554 -0.625 -22.167 1.00 91.81 93 THR A C 1
ATOM 750 O O . THR A 1 93 ? 3.551 0.469 -21.602 1.00 91.81 93 THR A O 1
ATOM 753 N N . ILE A 1 94 ? 4.564 -1.487 -22.054 1.00 92.69 94 ILE A N 1
ATOM 754 C CA . ILE A 1 94 ? 5.743 -1.212 -21.232 1.00 92.69 94 ILE A CA 1
ATOM 755 C C . ILE A 1 94 ? 6.852 -0.622 -22.097 1.00 92.69 94 ILE A C 1
ATOM 757 O O . ILE A 1 94 ? 7.567 -1.327 -22.807 1.00 92.69 94 ILE A O 1
ATOM 761 N N . ASN A 1 95 ? 7.037 0.689 -21.977 1.00 91.50 95 ASN A N 1
ATOM 762 C CA . ASN A 1 95 ? 8.181 1.393 -22.545 1.00 91.50 95 ASN A CA 1
ATOM 763 C C . ASN A 1 95 ? 9.278 1.521 -21.484 1.00 91.50 95 ASN A C 1
ATOM 765 O O . ASN A 1 95 ? 9.389 2.555 -20.831 1.00 91.50 95 ASN A O 1
ATOM 769 N N . MET A 1 96 ? 10.063 0.457 -21.293 1.00 95.31 96 MET A N 1
ATOM 770 C CA . MET A 1 96 ? 11.115 0.405 -20.271 1.00 95.31 96 MET A CA 1
ATOM 771 C C . MET A 1 96 ? 12.193 1.483 -20.523 1.00 95.31 96 MET A C 1
ATOM 773 O O . MET A 1 96 ? 12.865 1.434 -21.560 1.00 95.31 96 MET A O 1
ATOM 777 N N . PRO A 1 97 ? 12.411 2.447 -19.605 1.00 96.75 97 PRO A N 1
ATOM 778 C CA . PRO A 1 97 ? 13.502 3.407 -19.716 1.00 96.75 97 PRO A CA 1
ATOM 779 C C . PRO A 1 97 ? 14.862 2.704 -19.799 1.00 96.75 97 PRO A C 1
ATOM 781 O O . PRO A 1 97 ? 15.103 1.685 -19.152 1.00 96.75 97 PRO A O 1
ATOM 784 N N . LYS A 1 98 ? 15.792 3.262 -20.581 1.00 96.94 98 LYS A N 1
ATOM 785 C CA . LYS A 1 98 ? 17.128 2.673 -20.758 1.00 96.94 98 LYS A CA 1
ATOM 786 C C . LYS A 1 98 ? 17.839 2.517 -19.409 1.00 96.94 98 LYS A C 1
ATOM 788 O O . LYS A 1 98 ? 18.060 3.503 -18.716 1.00 96.94 98 LYS A O 1
ATOM 793 N N . GLY A 1 99 ? 18.261 1.293 -19.090 1.00 97.12 99 GLY A N 1
ATOM 794 C CA . GLY A 1 99 ? 18.973 0.979 -17.845 1.00 97.12 99 GLY A CA 1
ATOM 795 C C . GLY A 1 99 ? 18.075 0.870 -16.609 1.00 97.12 99 GLY A C 1
ATOM 796 O O . GLY A 1 99 ? 18.605 0.788 -15.504 1.00 97.12 99 GLY A O 1
ATOM 797 N N . PHE A 1 100 ? 16.751 0.893 -16.786 1.00 98.44 100 PHE A N 1
ATOM 798 C CA . PHE A 1 100 ? 15.781 0.561 -15.749 1.00 98.44 100 PHE A CA 1
ATOM 799 C C . PHE A 1 100 ? 15.397 -0.913 -15.845 1.00 98.44 100 PHE A C 1
ATOM 801 O O . PHE A 1 100 ? 15.198 -1.434 -16.944 1.00 98.44 100 PHE A O 1
ATOM 808 N N . THR A 1 101 ? 15.280 -1.574 -14.702 1.00 98.25 101 THR A N 1
ATOM 809 C CA . THR A 1 101 ? 14.746 -2.934 -14.594 1.00 98.25 101 THR A CA 1
ATOM 810 C C . THR A 1 101 ? 13.732 -2.998 -13.463 1.00 98.25 101 THR A C 1
ATOM 812 O O . THR A 1 101 ? 13.789 -2.205 -12.526 1.00 98.25 101 THR A O 1
ATOM 815 N N . ILE A 1 102 ? 12.796 -3.940 -13.544 1.00 98.50 102 ILE A N 1
ATOM 816 C CA . ILE A 1 102 ? 11.850 -4.231 -12.46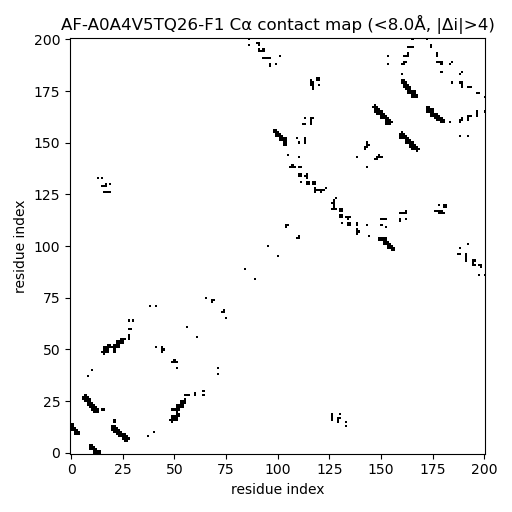7 1.00 98.50 102 ILE A CA 1
ATOM 817 C C . ILE A 1 102 ? 12.049 -5.686 -12.054 1.00 98.50 102 ILE A C 1
ATOM 819 O O . ILE A 1 102 ? 12.208 -6.553 -12.913 1.00 98.50 102 ILE A O 1
ATOM 823 N 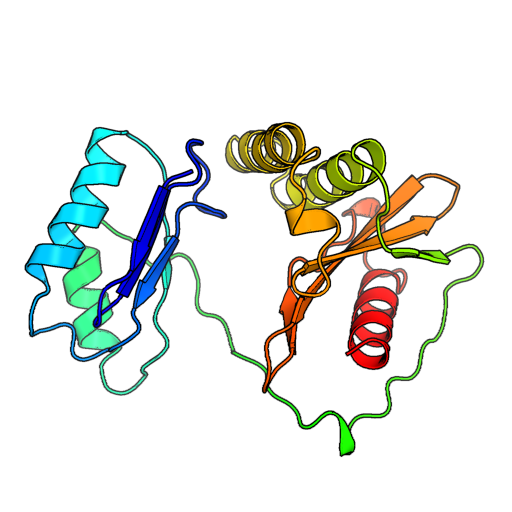N . GLN A 1 103 ? 12.063 -5.950 -10.750 1.00 97.38 103 GLN A N 1
ATOM 824 C CA . GLN A 1 103 ? 12.133 -7.306 -10.207 1.00 97.38 103 GLN A CA 1
ATOM 825 C C . GLN A 1 103 ? 11.215 -7.470 -8.994 1.00 97.38 103 GLN A C 1
ATOM 827 O O . GLN A 1 103 ? 11.073 -6.544 -8.192 1.00 97.38 103 GLN A O 1
ATOM 832 N N . LYS A 1 104 ? 10.628 -8.663 -8.836 1.00 97.62 104 LYS A N 1
ATOM 833 C CA . LYS A 1 104 ? 9.919 -9.058 -7.609 1.00 97.62 104 LYS A CA 1
ATOM 834 C C . LYS A 1 104 ? 10.923 -9.164 -6.458 1.00 97.62 104 LYS A C 1
ATOM 836 O O . LYS A 1 104 ? 12.021 -9.692 -6.642 1.00 97.62 104 LYS A O 1
ATOM 841 N N . SER A 1 105 ? 10.562 -8.679 -5.274 1.00 96.56 105 SER A N 1
ATOM 842 C CA . SER A 1 105 ? 11.377 -8.868 -4.075 1.00 96.56 105 SER A CA 1
ATOM 843 C C . SER A 1 105 ? 11.419 -10.345 -3.679 1.00 96.56 105 SER A C 1
ATOM 845 O O . SER A 1 105 ? 10.383 -11.002 -3.633 1.00 96.56 105 SER A O 1
ATOM 847 N N . SER A 1 106 ? 12.598 -10.848 -3.332 1.00 92.94 106 SER A N 1
ATOM 848 C CA . SER A 1 106 ? 12.832 -12.240 -2.934 1.00 92.94 106 SER A CA 1
ATOM 849 C C . SER A 1 106 ? 13.687 -12.366 -1.668 1.00 92.94 106 SER A C 1
ATOM 851 O O . SER A 1 106 ? 14.205 -13.439 -1.367 1.00 92.94 106 SER A O 1
ATOM 853 N N . SER A 1 107 ? 13.933 -11.263 -0.956 1.00 95.38 107 SER A N 1
ATOM 854 C CA . SER A 1 107 ? 14.756 -11.261 0.256 1.00 95.38 107 SER A CA 1
ATOM 855 C C . SER A 1 107 ? 14.352 -10.155 1.222 1.00 95.38 107 SER A C 1
ATOM 857 O O . SER A 1 107 ? 13.890 -9.089 0.811 1.00 95.38 107 SER A O 1
ATOM 859 N N . SER A 1 108 ? 14.636 -10.357 2.509 1.00 96.81 108 SER A N 1
ATOM 860 C CA . SER A 1 108 ? 14.419 -9.339 3.539 1.00 96.81 108 SER A CA 1
ATOM 861 C C . SER A 1 108 ? 15.155 -8.031 3.240 1.00 96.81 108 SER A C 1
ATOM 863 O O . SER A 1 108 ? 14.610 -6.961 3.474 1.00 96.81 108 SER A O 1
ATOM 865 N N . GLY A 1 109 ? 16.366 -8.082 2.671 1.00 97.31 109 GLY A N 1
ATOM 866 C CA . GLY A 1 109 ? 17.090 -6.869 2.266 1.00 97.31 109 GLY A CA 1
ATOM 867 C C . GLY A 1 109 ? 16.340 -6.059 1.203 1.00 97.31 109 GLY A C 1
ATOM 868 O O . GLY A 1 109 ? 16.292 -4.834 1.276 1.00 97.31 109 GLY A O 1
ATOM 869 N N . GLN A 1 110 ? 15.698 -6.738 0.253 1.00 97.31 110 GLN A N 1
ATOM 870 C CA . GLN A 1 110 ? 14.884 -6.100 -0.781 1.00 97.31 110 GLN A CA 1
ATOM 871 C C . GLN A 1 110 ? 13.568 -5.542 -0.232 1.00 97.31 110 GLN A C 1
ATOM 873 O O . GLN A 1 110 ? 13.187 -4.442 -0.616 1.00 97.31 110 GLN A O 1
ATOM 878 N N . ILE A 1 111 ? 12.917 -6.235 0.705 1.00 97.94 111 ILE A N 1
ATOM 879 C CA . ILE A 1 111 ? 11.706 -5.736 1.383 1.00 97.94 111 ILE A CA 1
ATOM 880 C C . ILE A 1 111 ? 12.023 -4.468 2.191 1.00 97.94 111 ILE A C 1
ATOM 882 O O . ILE A 1 111 ? 11.289 -3.487 2.140 1.00 97.94 111 ILE A O 1
ATOM 886 N N . LYS A 1 112 ? 13.181 -4.421 2.858 1.00 98.06 112 LYS A N 1
ATOM 887 C CA . LYS A 1 112 ? 13.647 -3.201 3.537 1.00 98.06 112 LYS A CA 1
ATOM 888 C C . LYS A 1 112 ? 13.886 -2.049 2.561 1.00 98.06 112 LYS A C 1
ATOM 890 O O . LYS A 1 112 ? 13.515 -0.917 2.851 1.00 98.06 112 LYS A O 1
ATOM 895 N N . LYS A 1 113 ? 14.455 -2.329 1.381 1.00 98.06 113 LYS A N 1
ATOM 896 C CA . LYS A 1 113 ? 14.624 -1.327 0.313 1.00 98.06 113 LYS A CA 1
ATOM 897 C C . LYS A 1 113 ? 13.305 -0.868 -0.301 1.00 98.06 113 LYS A C 1
ATOM 899 O O . LYS A 1 113 ? 13.203 0.297 -0.693 1.00 98.06 113 LYS A O 1
ATOM 904 N N . PHE A 1 114 ? 12.304 -1.745 -0.346 1.00 98.25 114 PHE A N 1
ATOM 905 C CA . PHE A 1 114 ? 10.940 -1.365 -0.690 1.00 98.25 114 PHE A CA 1
ATOM 906 C C . PHE A 1 114 ? 10.421 -0.318 0.301 1.00 98.25 114 PHE A C 1
ATOM 908 O O . PHE A 1 114 ? 10.086 0.794 -0.103 1.00 98.25 114 PHE A O 1
ATOM 915 N N . GLY A 1 115 ? 10.463 -0.643 1.597 1.00 97.50 115 GLY A N 1
ATOM 916 C CA . GLY A 1 115 ? 10.019 0.247 2.667 1.00 97.50 115 GLY A CA 1
ATOM 917 C C . GLY A 1 115 ? 10.769 1.574 2.721 1.00 97.50 115 GLY A C 1
ATOM 918 O O . GLY A 1 115 ? 10.141 2.611 2.868 1.00 97.50 115 GLY A O 1
ATOM 919 N N . GLU A 1 116 ? 12.091 1.571 2.526 1.00 97.50 116 GLU A N 1
ATOM 920 C CA . GLU A 1 116 ? 12.903 2.795 2.417 1.00 97.50 116 GLU A CA 1
ATOM 921 C C . GLU A 1 116 ? 12.434 3.689 1.259 1.00 97.50 116 GLU A C 1
ATOM 923 O O . GLU A 1 116 ? 12.308 4.902 1.409 1.00 97.50 116 GLU A O 1
ATOM 928 N N . THR A 1 117 ? 12.142 3.098 0.097 1.00 97.81 117 THR A N 1
ATOM 929 C CA . THR A 1 117 ? 11.699 3.865 -1.075 1.00 97.81 117 THR A CA 1
ATOM 930 C C . THR A 1 117 ? 10.286 4.414 -0.893 1.00 97.81 117 THR A C 1
ATOM 932 O O . THR A 1 117 ? 10.025 5.539 -1.317 1.00 97.81 117 THR A O 1
ATOM 935 N N . LEU A 1 118 ? 9.390 3.655 -0.254 1.00 97.56 118 LEU A N 1
ATOM 936 C CA . LEU A 1 118 ? 8.038 4.113 0.070 1.00 97.56 118 LEU A CA 1
ATOM 937 C C . LEU A 1 118 ? 8.057 5.209 1.146 1.00 97.56 118 LEU A C 1
ATOM 939 O O . LEU A 1 118 ? 7.415 6.241 0.978 1.00 97.56 118 LEU A O 1
ATOM 943 N N . ALA A 1 119 ? 8.857 5.034 2.202 1.00 97.00 119 ALA A N 1
ATOM 944 C CA . ALA A 1 119 ? 9.029 6.003 3.284 1.00 97.00 119 ALA A CA 1
ATOM 945 C C . ALA A 1 119 ? 9.480 7.386 2.783 1.00 97.00 119 ALA A C 1
ATOM 947 O O . ALA A 1 119 ? 9.068 8.405 3.333 1.00 97.00 119 ALA A O 1
ATOM 948 N N . ASN A 1 120 ? 10.254 7.442 1.692 1.00 94.31 120 ASN A N 1
ATOM 949 C CA . ASN A 1 120 ? 10.674 8.705 1.078 1.00 94.31 120 ASN A CA 1
ATOM 950 C C . ASN A 1 120 ? 9.503 9.578 0.592 1.00 94.31 120 ASN A C 1
ATOM 952 O O . ASN A 1 120 ? 9.690 10.782 0.424 1.00 94.31 120 ASN A O 1
ATOM 956 N N . LEU A 1 121 ? 8.300 9.022 0.382 1.00 92.62 121 LEU A N 1
ATOM 957 C CA . LEU A 1 121 ? 7.104 9.828 0.099 1.00 92.62 121 LEU A CA 1
ATOM 958 C C . LEU A 1 121 ? 6.782 10.809 1.232 1.00 92.62 121 LEU A C 1
ATOM 960 O O . LEU A 1 121 ? 6.248 11.885 0.977 1.00 92.62 121 LEU A O 1
ATOM 964 N N . PHE A 1 122 ? 7.147 10.450 2.460 1.00 92.69 122 PHE A N 1
ATOM 965 C CA . PHE A 1 122 ? 6.864 11.204 3.673 1.00 92.69 122 PHE A CA 1
ATOM 966 C C . PHE A 1 122 ? 8.0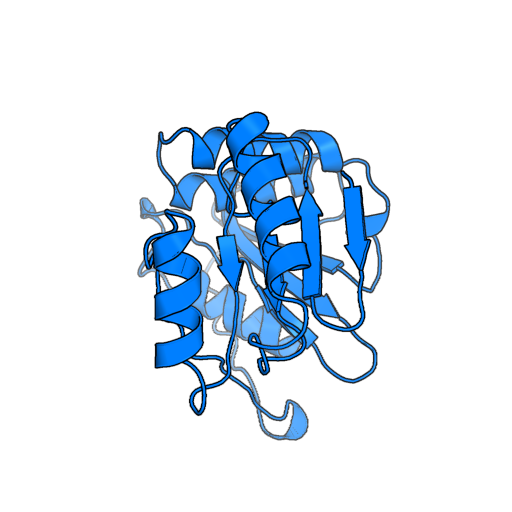34 12.107 4.103 1.00 92.69 122 PHE A C 1
ATOM 968 O O . PHE A 1 122 ? 7.976 12.734 5.166 1.00 92.69 122 PHE A O 1
ATOM 975 N N . GLY A 1 123 ? 9.102 12.188 3.299 1.00 90.94 123 GLY A N 1
ATOM 976 C CA . GLY A 1 123 ? 10.283 13.003 3.582 1.00 90.94 123 GLY A CA 1
ATOM 977 C C . GLY A 1 123 ? 10.917 12.670 4.936 1.00 90.94 123 GLY A C 1
ATOM 978 O O . GLY A 1 123 ? 11.190 11.514 5.240 1.00 90.94 123 GLY A O 1
ATOM 979 N N . THR A 1 124 ? 11.150 13.693 5.760 1.00 92.00 124 THR A N 1
ATOM 980 C CA . THR A 1 124 ? 11.747 13.559 7.103 1.00 92.00 124 THR A CA 1
ATOM 981 C C . THR A 1 124 ? 10.707 13.522 8.228 1.00 92.00 124 THR A C 1
ATOM 983 O O . THR A 1 124 ? 11.029 13.865 9.365 1.00 92.00 124 THR A O 1
ATOM 986 N N . SER A 1 125 ? 9.445 13.215 7.922 1.00 95.25 125 SER A N 1
ATOM 987 C CA . SER A 1 125 ? 8.393 13.141 8.942 1.00 95.25 125 SER A CA 1
ATOM 988 C C . SER A 1 125 ? 8.514 11.881 9.808 1.00 95.25 125 SER A C 1
ATOM 990 O O . SER A 1 125 ? 9.167 10.900 9.438 1.00 95.25 125 SER A O 1
ATOM 992 N N . GLU A 1 126 ? 7.854 11.901 10.969 1.00 95.62 126 GLU A N 1
ATOM 993 C CA . GLU A 1 126 ? 7.743 10.721 11.834 1.00 95.62 126 GLU A CA 1
ATOM 994 C C . GLU A 1 126 ? 7.071 9.552 11.101 1.00 95.62 126 GLU A C 1
ATOM 996 O O . GLU A 1 126 ? 7.540 8.422 11.214 1.00 95.62 126 GLU A O 1
ATOM 1001 N N . GLU A 1 127 ? 6.062 9.825 10.266 1.00 95.62 127 GLU A N 1
ATOM 1002 C CA . GLU A 1 127 ? 5.376 8.802 9.466 1.00 95.62 127 GLU A CA 1
ATOM 1003 C C . GLU A 1 127 ? 6.354 8.033 8.573 1.00 95.62 127 GLU A C 1
ATOM 1005 O O . GLU A 1 127 ? 6.379 6.807 8.600 1.00 95.62 127 GLU A O 1
ATOM 1010 N N . GLY A 1 128 ? 7.256 8.725 7.866 1.00 96.69 128 GLY A N 1
ATOM 1011 C CA . GLY A 1 128 ? 8.285 8.063 7.055 1.00 96.69 128 GLY A CA 1
ATOM 1012 C C . GLY A 1 128 ? 9.194 7.144 7.879 1.00 96.69 128 GLY A C 1
ATOM 1013 O O . GLY A 1 128 ? 9.530 6.039 7.446 1.00 96.69 128 GLY A O 1
ATOM 1014 N N . THR A 1 129 ? 9.534 7.556 9.103 1.00 97.44 129 THR A N 1
ATOM 1015 C CA . THR A 1 129 ? 10.334 6.738 10.029 1.00 97.44 129 THR A CA 1
ATOM 1016 C C . THR A 1 129 ? 9.584 5.469 10.433 1.00 97.44 129 THR A C 1
ATOM 1018 O O . THR A 1 129 ? 10.158 4.377 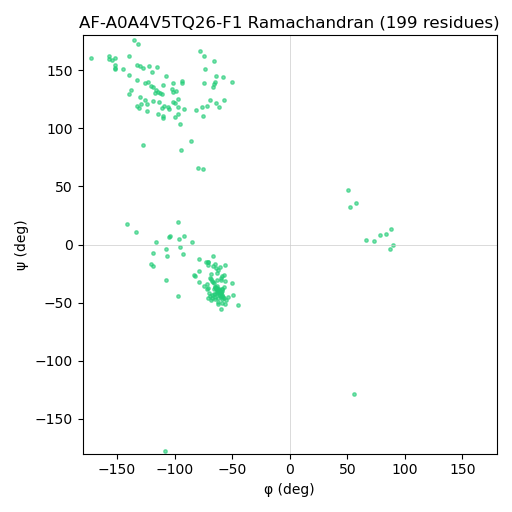10.405 1.00 97.44 129 THR A O 1
ATOM 1021 N N . HIS A 1 130 ? 8.296 5.581 10.764 1.00 97.69 130 HIS A N 1
ATOM 1022 C CA . HIS A 1 130 ? 7.478 4.432 11.149 1.00 97.69 130 HIS A CA 1
ATOM 1023 C C . HIS A 1 130 ? 7.152 3.522 9.963 1.00 97.69 130 HIS A C 1
ATOM 1025 O O . HIS A 1 130 ? 7.161 2.301 10.119 1.00 97.69 130 HIS A O 1
ATOM 1031 N N . VAL A 1 131 ? 6.975 4.080 8.762 1.00 97.50 131 VAL A N 1
ATOM 1032 C CA . VAL A 1 131 ? 6.804 3.295 7.537 1.00 97.50 131 VAL A CA 1
ATOM 1033 C C . VAL A 1 131 ? 8.041 2.448 7.261 1.00 97.50 131 VAL A C 1
ATOM 1035 O O . VAL A 1 131 ? 7.939 1.243 7.021 1.00 97.50 131 VAL A O 1
ATOM 1038 N N . GLN A 1 132 ? 9.233 3.037 7.369 1.00 97.69 132 GLN A N 1
ATOM 1039 C CA . GLN A 1 132 ? 10.476 2.284 7.234 1.00 97.69 132 GLN A CA 1
ATOM 1040 C C . GLN A 1 132 ? 10.627 1.225 8.339 1.00 97.69 132 GLN A C 1
ATOM 1042 O O . GLN A 1 132 ? 11.051 0.100 8.059 1.00 97.69 132 GLN A O 1
ATOM 1047 N N . ALA A 1 133 ? 10.276 1.559 9.586 1.00 97.94 133 ALA A N 1
ATOM 1048 C CA . ALA A 1 133 ? 10.320 0.626 10.710 1.00 97.94 133 ALA A CA 1
ATOM 1049 C C . ALA A 1 133 ? 9.401 -0.586 10.486 1.00 97.94 133 ALA A C 1
ATOM 1051 O O . ALA A 1 133 ? 9.852 -1.717 10.658 1.00 97.94 133 ALA A O 1
ATOM 1052 N N . PHE A 1 134 ? 8.177 -0.375 9.994 1.00 97.44 134 PHE A N 1
ATOM 1053 C CA . PHE A 1 134 ? 7.232 -1.450 9.685 1.00 97.44 134 PHE A CA 1
ATOM 1054 C C . PHE A 1 134 ? 7.824 -2.468 8.704 1.00 97.44 134 PHE A C 1
ATOM 1056 O O . PHE A 1 134 ? 7.849 -3.670 8.980 1.00 97.44 134 PHE A O 1
ATOM 1063 N N . TYR A 1 135 ? 8.376 -2.009 7.579 1.00 97.25 135 TYR A N 1
ATOM 1064 C CA . TYR A 1 135 ? 9.019 -2.913 6.622 1.00 97.25 135 TYR A CA 1
ATOM 1065 C C . TYR A 1 135 ? 10.289 -3.555 7.190 1.00 97.25 135 TYR A C 1
ATOM 1067 O O . TYR A 1 135 ? 10.585 -4.702 6.867 1.00 97.25 135 TYR A O 1
ATOM 1075 N N . ASN A 1 136 ? 11.036 -2.868 8.059 1.00 97.25 136 ASN A N 1
ATOM 1076 C CA . ASN A 1 136 ? 12.205 -3.447 8.720 1.00 97.25 136 ASN A CA 1
ATOM 1077 C C . ASN A 1 136 ? 11.849 -4.598 9.667 1.00 97.25 136 ASN A C 1
ATOM 1079 O O . ASN A 1 136 ? 12.560 -5.608 9.661 1.00 97.25 136 ASN A O 1
ATOM 1083 N N . GLU A 1 137 ? 10.785 -4.443 10.457 1.00 96.38 137 GLU A N 1
ATOM 1084 C CA . GLU A 1 137 ? 10.310 -5.430 11.433 1.00 96.38 137 GLU A CA 1
ATOM 1085 C C . GLU A 1 137 ? 9.621 -6.619 10.768 1.00 96.38 137 GLU A C 1
ATOM 1087 O O . GLU A 1 137 ? 9.777 -7.758 11.207 1.00 96.38 137 GLU A O 1
ATOM 1092 N N . THR A 1 138 ? 8.905 -6.372 9.673 1.00 95.25 138 THR A N 1
ATOM 1093 C CA . THR A 1 138 ? 8.135 -7.409 8.980 1.00 95.25 138 THR A CA 1
ATOM 1094 C C . THR A 1 138 ? 8.913 -8.092 7.859 1.00 95.25 138 THR A C 1
ATOM 1096 O O . THR A 1 138 ? 8.437 -9.093 7.341 1.00 95.25 138 THR A O 1
ATOM 1099 N N . ALA A 1 139 ? 10.111 -7.627 7.479 1.00 96.12 139 ALA A N 1
ATOM 1100 C CA . ALA A 1 139 ? 10.867 -8.139 6.323 1.00 96.12 139 ALA A CA 1
ATOM 1101 C C . ALA A 1 139 ? 11.172 -9.650 6.338 1.00 96.12 139 ALA A C 1
ATOM 1103 O O . ALA A 1 139 ? 11.561 -10.205 5.308 1.00 96.12 139 ALA A O 1
ATOM 1104 N N . SER A 1 140 ? 11.081 -10.310 7.492 1.00 93.19 140 SER A N 1
ATOM 1105 C CA . SER A 1 140 ? 11.269 -11.759 7.634 1.00 93.19 140 SER A CA 1
ATOM 1106 C C . SER A 1 140 ? 9.963 -12.554 7.603 1.00 93.19 140 SER A C 1
ATOM 1108 O O . SER A 1 140 ? 10.010 -13.775 7.709 1.00 93.19 140 SER A O 1
ATOM 1110 N N . PHE A 1 141 ? 8.807 -11.897 7.498 1.00 93.38 141 PHE A N 1
ATOM 1111 C CA . PHE A 1 141 ? 7.515 -12.571 7.511 1.00 93.38 141 PHE A CA 1
ATOM 1112 C C . PHE A 1 141 ? 7.273 -13.292 6.184 1.00 93.38 141 PHE A C 1
ATOM 1114 O O . PHE A 1 141 ? 7.509 -12.739 5.108 1.00 93.38 141 PHE A O 1
ATOM 1121 N N . ASP A 1 142 ? 6.716 -14.501 6.265 1.00 90.19 142 ASP A N 1
ATOM 1122 C CA . ASP A 1 142 ? 6.407 -15.330 5.093 1.00 90.19 142 ASP A CA 1
ATOM 1123 C C . ASP A 1 142 ? 5.376 -14.685 4.157 1.00 90.19 142 ASP A C 1
ATOM 1125 O O . ASP A 1 142 ? 5.349 -14.993 2.966 1.00 90.19 142 ASP A O 1
ATOM 1129 N N . LEU A 1 143 ? 4.572 -13.742 4.669 1.00 88.88 143 LEU A N 1
ATOM 1130 C CA . LEU A 1 143 ? 3.601 -12.967 3.893 1.00 88.88 143 LEU A CA 1
ATOM 1131 C C . LEU A 1 143 ? 4.225 -12.361 2.629 1.00 88.88 143 LEU A C 1
ATOM 1133 O O . LEU A 1 143 ? 3.629 -12.445 1.556 1.00 88.88 143 LEU A O 1
ATOM 1137 N N . TRP A 1 144 ? 5.434 -11.804 2.735 1.00 91.25 144 TRP A N 1
ATOM 1138 C CA . TRP A 1 144 ? 6.117 -11.146 1.616 1.00 91.25 144 TRP A CA 1
ATOM 1139 C C . TRP A 1 144 ? 6.603 -12.110 0.532 1.00 91.25 144 TRP A C 1
ATOM 1141 O O . TRP A 1 144 ? 6.931 -11.686 -0.573 1.00 91.25 144 TRP A O 1
ATOM 1151 N N . ASN A 1 145 ? 6.643 -13.405 0.847 1.00 86.06 145 ASN A N 1
ATOM 1152 C CA . ASN A 1 145 ? 6.971 -14.477 -0.086 1.00 86.06 145 ASN A CA 1
ATOM 1153 C C . ASN A 1 145 ? 5.723 -15.265 -0.522 1.00 86.06 145 ASN A C 1
ATOM 1155 O O . ASN A 1 145 ? 5.849 -16.276 -1.211 1.00 86.06 145 ASN A O 1
ATOM 1159 N N . SER A 1 146 ? 4.527 -14.822 -0.125 1.00 90.56 146 SER A N 1
ATOM 1160 C CA . SER A 1 146 ? 3.269 -15.451 -0.520 1.00 90.56 146 SER A CA 1
ATOM 1161 C C . SER A 1 146 ? 2.856 -15.065 -1.946 1.00 90.56 146 SER A C 1
ATOM 1163 O O . SER A 1 146 ? 3.353 -14.107 -2.538 1.00 90.56 146 SER A O 1
ATOM 1165 N N . GLU A 1 147 ? 1.890 -15.796 -2.503 1.00 90.00 147 GLU A N 1
ATOM 1166 C CA . GLU A 1 147 ? 1.250 -15.408 -3.768 1.00 90.00 147 GLU A CA 1
ATOM 1167 C C . GLU A 1 147 ? 0.194 -14.305 -3.594 1.00 90.00 147 GLU A C 1
ATOM 1169 O O . GLU A 1 147 ? -0.234 -13.710 -4.583 1.00 90.00 147 GLU A O 1
ATOM 1174 N N . GLN A 1 148 ? -0.200 -14.011 -2.350 1.00 93.69 148 GLN A N 1
ATOM 1175 C CA . GLN A 1 148 ? -1.211 -13.003 -2.019 1.00 93.69 148 GLN A CA 1
ATOM 1176 C C . GLN A 1 148 ? -0.639 -11.585 -1.975 1.00 93.69 148 GLN A C 1
ATOM 1178 O O . GLN A 1 148 ? -1.376 -10.639 -2.220 1.00 93.69 148 GLN A O 1
ATOM 1183 N N . MET A 1 149 ? 0.654 -11.430 -1.681 1.00 95.19 149 MET A N 1
ATOM 1184 C CA . MET A 1 149 ? 1.321 -10.129 -1.615 1.00 95.19 149 MET A CA 1
ATOM 1185 C C . MET A 1 149 ? 2.629 -10.179 -2.396 1.00 95.19 149 MET A C 1
ATOM 1187 O O . MET A 1 149 ? 3.523 -10.961 -2.075 1.00 95.19 149 MET A O 1
ATOM 1191 N N . LYS A 1 150 ? 2.756 -9.341 -3.427 1.00 96.69 150 LYS A N 1
ATOM 1192 C CA . LYS A 1 150 ? 3.955 -9.270 -4.273 1.00 96.69 150 LYS A CA 1
ATOM 1193 C C . LYS A 1 150 ? 4.488 -7.845 -4.270 1.00 96.69 150 LYS A C 1
ATOM 1195 O O . LYS A 1 150 ? 3.787 -6.931 -4.689 1.00 96.69 150 LYS A O 1
ATOM 1200 N N . LEU A 1 151 ? 5.729 -7.660 -3.829 1.00 97.94 151 LEU A N 1
ATOM 1201 C CA . LEU A 1 151 ? 6.409 -6.365 -3.875 1.00 97.94 151 LEU A CA 1
ATOM 1202 C C . LEU A 1 151 ? 7.382 -6.328 -5.052 1.00 97.94 151 LEU A C 1
ATOM 1204 O O . LEU A 1 151 ? 8.106 -7.296 -5.295 1.00 97.94 151 LEU A O 1
ATOM 1208 N N . TYR A 1 152 ? 7.438 -5.199 -5.749 1.00 98.44 152 TYR A N 1
ATOM 1209 C CA . TYR A 1 152 ? 8.312 -4.999 -6.898 1.00 98.44 152 TYR A CA 1
ATOM 1210 C C . TYR A 1 152 ? 9.236 -3.799 -6.689 1.00 98.44 152 TYR A C 1
ATOM 1212 O O . TYR A 1 152 ? 8.842 -2.755 -6.168 1.00 98.44 152 TYR A O 1
ATOM 1220 N N . LEU A 1 153 ? 10.490 -3.967 -7.110 1.00 98.69 153 LEU A N 1
ATOM 1221 C CA . LEU A 1 153 ? 11.549 -2.967 -7.044 1.00 98.69 153 LEU A CA 1
ATOM 1222 C C . LEU A 1 153 ? 11.947 -2.551 -8.458 1.00 98.69 153 LEU A C 1
ATOM 1224 O O . LEU A 1 153 ? 12.377 -3.380 -9.257 1.00 98.69 153 LEU A O 1
ATOM 1228 N N . GLY A 1 154 ? 11.843 -1.259 -8.740 1.00 98.56 154 GLY A N 1
ATOM 1229 C CA . GLY A 1 154 ? 12.353 -0.614 -9.939 1.00 98.56 154 GLY A CA 1
ATOM 1230 C C . GLY A 1 154 ? 13.765 -0.096 -9.702 1.00 98.56 154 GLY A C 1
ATOM 1231 O O . GLY A 1 154 ? 13.963 0.801 -8.878 1.00 98.56 154 GLY A O 1
ATOM 1232 N N . ILE A 1 155 ? 14.737 -0.631 -10.435 1.00 98.69 155 ILE A N 1
ATOM 1233 C CA . ILE A 1 155 ? 16.165 -0.388 -10.237 1.00 98.69 155 ILE A CA 1
ATOM 1234 C C . ILE A 1 155 ? 16.726 0.429 -11.396 1.00 98.69 155 ILE A C 1
ATOM 1236 O O . ILE A 1 155 ? 16.556 0.071 -12.558 1.00 98.69 155 ILE A O 1
ATOM 1240 N N . TYR A 1 156 ? 17.432 1.512 -11.082 1.00 98.50 156 TYR A N 1
ATOM 1241 C CA . TYR A 1 156 ? 18.153 2.338 -12.047 1.00 98.50 156 TYR A CA 1
ATOM 1242 C C . TYR A 1 156 ? 19.501 2.748 -11.462 1.00 98.50 156 TYR A C 1
ATOM 1244 O O . TYR A 1 156 ? 19.553 3.264 -10.350 1.00 98.50 156 TYR A O 1
ATOM 1252 N N . LYS A 1 157 ? 20.588 2.548 -12.221 1.00 96.81 157 LYS A N 1
ATOM 1253 C CA . LYS A 1 157 ? 21.967 2.804 -11.753 1.00 96.81 157 LYS A CA 1
ATOM 1254 C C . LYS A 1 157 ? 22.260 2.143 -10.395 1.00 96.81 157 LYS A C 1
ATOM 1256 O O . LYS A 1 157 ? 22.788 2.787 -9.501 1.00 96.81 157 LYS A O 1
ATOM 1261 N N . GLU A 1 158 ? 21.880 0.871 -10.265 1.00 95.88 158 GLU A N 1
ATOM 1262 C CA . GLU A 1 158 ? 22.083 0.044 -9.058 1.00 95.88 158 GLU A CA 1
ATOM 1263 C C . GLU A 1 158 ? 21.294 0.491 -7.813 1.00 95.88 158 GLU A C 1
ATOM 1265 O O . GLU A 1 158 ? 21.382 -0.145 -6.765 1.00 95.88 158 GLU A O 1
ATOM 1270 N N . GLU A 1 159 ? 20.444 1.513 -7.928 1.00 96.94 159 GLU A N 1
ATOM 1271 C CA . GLU A 1 159 ? 19.571 1.966 -6.849 1.00 96.94 159 GLU A CA 1
ATOM 1272 C C . GLU A 1 159 ? 18.112 1.598 -7.097 1.00 96.94 159 GLU A C 1
ATOM 1274 O O . GLU A 1 159 ? 17.622 1.669 -8.224 1.00 96.94 159 GLU A O 1
ATOM 1279 N N . VAL A 1 160 ? 17.381 1.287 -6.024 1.00 98.25 160 VAL A N 1
ATOM 1280 C CA . VAL A 1 160 ? 15.915 1.250 -6.067 1.00 98.25 160 VAL A CA 1
ATOM 1281 C C . VAL A 1 160 ? 15.409 2.688 -6.157 1.00 98.25 160 VAL A C 1
ATOM 1283 O O . VAL A 1 160 ? 15.677 3.504 -5.276 1.00 98.25 160 VAL A O 1
ATOM 1286 N N . VAL A 1 161 ? 14.698 3.005 -7.237 1.00 98.06 161 VAL A N 1
ATOM 1287 C CA . VAL A 1 161 ? 14.182 4.356 -7.522 1.00 98.06 161 VAL A CA 1
ATOM 1288 C C . VAL A 1 161 ? 12.662 4.409 -7.599 1.00 98.06 161 VAL A C 1
ATOM 1290 O O . VAL A 1 161 ? 12.085 5.490 -7.489 1.00 98.06 161 VAL A O 1
ATOM 1293 N N . SER A 1 162 ? 12.012 3.262 -7.791 1.00 98.44 162 SER A N 1
ATOM 1294 C CA . SER A 1 162 ? 10.559 3.129 -7.837 1.00 98.44 162 SER A CA 1
ATOM 1295 C C . SER A 1 162 ? 10.132 1.801 -7.227 1.00 98.44 162 SER A C 1
ATOM 1297 O O . SER A 1 162 ? 10.888 0.834 -7.270 1.00 98.44 162 SER A O 1
ATOM 1299 N N . VAL A 1 163 ? 8.938 1.759 -6.653 1.00 98.69 163 VAL A N 1
ATOM 1300 C CA . VAL A 1 163 ? 8.345 0.568 -6.041 1.00 98.69 163 VAL A CA 1
ATOM 1301 C C . VAL A 1 163 ? 6.863 0.481 -6.379 1.00 98.69 163 VAL A C 1
ATOM 1303 O O . VAL A 1 163 ? 6.276 1.479 -6.798 1.00 98.69 163 VAL A O 1
ATOM 1306 N N . GLY A 1 164 ? 6.285 -0.703 -6.209 1.00 98.38 164 GLY A N 1
ATOM 1307 C CA . GLY A 1 164 ? 4.842 -0.923 -6.215 1.00 98.38 164 GLY A CA 1
ATOM 1308 C C . GLY A 1 164 ? 4.487 -2.355 -5.823 1.00 98.38 164 GLY A C 1
ATOM 1309 O O . GLY A 1 164 ? 5.345 -3.245 -5.864 1.00 98.38 164 GLY A O 1
ATOM 1310 N N . SER A 1 165 ? 3.247 -2.571 -5.401 1.00 97.94 165 SER A N 1
ATOM 1311 C CA . SER A 1 165 ? 2.783 -3.842 -4.848 1.00 97.94 165 SER A CA 1
ATOM 1312 C C . SER A 1 165 ? 1.521 -4.355 -5.545 1.00 97.94 165 SER A C 1
ATOM 1314 O O . SER A 1 165 ? 0.715 -3.584 -6.071 1.00 97.94 165 SER A O 1
ATOM 1316 N N . LEU A 1 166 ? 1.368 -5.682 -5.550 1.00 97.81 166 LEU A N 1
ATOM 1317 C CA . LEU A 1 166 ? 0.134 -6.378 -5.904 1.00 97.81 166 LEU A CA 1
ATOM 1318 C C . LEU A 1 166 ? -0.414 -7.101 -4.676 1.00 97.81 166 LEU A C 1
ATOM 1320 O O . LEU A 1 166 ? 0.317 -7.860 -4.032 1.00 97.81 166 LEU A O 1
ATOM 1324 N N . VAL A 1 167 ? -1.708 -6.919 -4.417 1.00 96.62 167 VAL A N 1
ATOM 1325 C CA . VAL A 1 167 ? -2.483 -7.698 -3.445 1.00 96.62 167 VAL A CA 1
ATOM 1326 C C . VAL A 1 167 ? -3.456 -8.580 -4.218 1.00 96.62 167 VAL A C 1
ATOM 1328 O O . VAL A 1 167 ? -4.397 -8.085 -4.838 1.00 96.62 167 VAL A O 1
ATOM 1331 N N . CYS A 1 168 ? -3.229 -9.888 -4.200 1.00 95.12 168 CYS A N 1
ATOM 1332 C CA . CYS A 1 168 ? -3.982 -10.857 -4.986 1.00 95.12 168 CYS A CA 1
ATOM 1333 C C . CYS A 1 168 ? -5.049 -11.539 -4.126 1.00 95.12 168 CYS A C 1
ATOM 1335 O O . CYS A 1 168 ? -4.734 -12.214 -3.142 1.00 95.12 168 CYS A O 1
ATOM 1337 N N . THR A 1 169 ? -6.308 -11.429 -4.539 1.00 93.69 169 THR A N 1
ATOM 1338 C CA . THR A 1 169 ? -7.413 -12.233 -4.008 1.00 93.69 169 THR A CA 1
ATOM 1339 C C . THR A 1 169 ? -7.863 -13.257 -5.050 1.00 93.69 169 THR A C 1
ATOM 1341 O O . THR A 1 169 ? -7.284 -13.371 -6.129 1.00 93.69 169 THR A O 1
ATOM 1344 N N . LYS A 1 170 ? -8.898 -14.039 -4.733 1.00 91.94 170 LYS A N 1
ATOM 1345 C CA . LYS A 1 170 ? -9.461 -15.012 -5.675 1.00 91.94 170 LYS A CA 1
ATOM 1346 C C . LYS A 1 170 ? -10.087 -14.345 -6.907 1.00 91.94 170 LYS A C 1
ATOM 1348 O O . LYS A 1 170 ? -9.999 -14.900 -7.998 1.00 91.94 170 LYS A O 1
ATOM 1353 N N . ASP A 1 171 ? -10.719 -13.189 -6.713 1.00 93.69 171 ASP A N 1
ATOM 1354 C CA . ASP A 1 171 ? -11.606 -12.580 -7.710 1.00 93.69 171 ASP A CA 1
ATOM 1355 C C . ASP A 1 171 ? -11.112 -11.201 -8.189 1.00 93.69 171 ASP A C 1
ATOM 1357 O O . ASP A 1 171 ? -11.674 -10.632 -9.124 1.00 93.69 171 ASP A O 1
ATOM 1361 N N . SER A 1 172 ? -10.066 -10.650 -7.567 1.00 95.06 172 SER A N 1
ATOM 1362 C CA . SER A 1 172 ? -9.506 -9.342 -7.912 1.00 95.06 172 SER A CA 1
ATOM 1363 C C . SER A 1 172 ? -8.033 -9.219 -7.526 1.00 95.06 172 SER A C 1
ATOM 1365 O O . SER A 1 172 ? -7.539 -9.926 -6.644 1.00 95.06 172 SER A O 1
ATOM 1367 N N . ILE A 1 173 ? -7.344 -8.278 -8.170 1.00 96.31 173 ILE A N 1
ATOM 1368 C CA . ILE A 1 173 ? -5.970 -7.896 -7.849 1.00 96.31 173 ILE A CA 1
ATOM 1369 C C . ILE A 1 173 ? -5.956 -6.392 -7.608 1.00 96.31 173 ILE A C 1
ATOM 1371 O O . ILE A 1 173 ? -6.407 -5.615 -8.449 1.00 96.31 173 ILE A O 1
ATOM 1375 N N . GLY A 1 174 ? -5.470 -5.992 -6.440 1.00 96.94 174 GLY A N 1
ATOM 1376 C CA . GLY A 1 174 ? -5.249 -4.597 -6.099 1.00 96.94 174 GLY A CA 1
ATOM 1377 C C . GLY A 1 174 ? -3.817 -4.181 -6.412 1.00 96.94 174 GLY A C 1
ATOM 1378 O O . GLY A 1 174 ? -2.882 -4.947 -6.183 1.00 96.94 174 GLY A O 1
ATOM 1379 N N . ILE A 1 175 ? -3.658 -2.964 -6.926 1.00 97.38 175 ILE A N 1
ATOM 1380 C CA . ILE A 1 175 ? -2.363 -2.340 -7.199 1.00 97.38 175 ILE A CA 1
ATOM 1381 C C . ILE A 1 175 ? -2.174 -1.213 -6.182 1.00 97.38 175 ILE A C 1
ATOM 1383 O O . ILE A 1 175 ? -2.972 -0.276 -6.160 1.00 97.38 175 ILE A O 1
ATOM 1387 N N . TYR A 1 176 ? -1.126 -1.296 -5.363 1.00 95.88 176 TYR A N 1
ATOM 1388 C CA . TYR A 1 176 ? -0.878 -0.362 -4.261 1.00 95.88 176 TYR A CA 1
ATOM 1389 C C . TYR A 1 176 ? 0.589 0.088 -4.202 1.00 95.88 176 TYR A C 1
ATOM 1391 O O . TYR A 1 176 ? 1.432 -0.348 -4.992 1.00 95.88 176 TYR A O 1
ATOM 1399 N N . ASP A 1 177 ? 0.875 1.010 -3.279 1.00 95.62 177 ASP A N 1
ATOM 1400 C CA . ASP A 1 177 ? 2.223 1.441 -2.883 1.00 95.62 177 ASP A CA 1
ATOM 1401 C C . ASP A 1 177 ? 3.134 1.875 -4.039 1.00 95.62 177 ASP A C 1
ATOM 1403 O O . ASP A 1 177 ? 4.354 1.691 -4.000 1.00 95.62 177 ASP A O 1
ATOM 1407 N N . ILE A 1 178 ? 2.554 2.454 -5.095 1.00 97.00 178 ILE A N 1
ATOM 1408 C CA . ILE A 1 178 ? 3.342 2.934 -6.227 1.00 97.00 178 ILE A CA 1
ATOM 1409 C C . ILE A 1 178 ? 4.032 4.232 -5.840 1.00 97.00 178 ILE A C 1
ATOM 1411 O O . ILE A 1 178 ? 3.409 5.288 -5.734 1.00 97.00 178 ILE A O 1
ATOM 1415 N N . ALA A 1 179 ? 5.352 4.163 -5.716 1.00 97.31 179 ALA A N 1
ATOM 1416 C CA . ALA A 1 179 ? 6.179 5.313 -5.401 1.00 97.31 179 ALA A CA 1
ATOM 1417 C C . ALA A 1 179 ? 7.360 5.434 -6.364 1.00 97.31 179 ALA A C 1
ATOM 1419 O O . ALA A 1 179 ? 7.848 4.468 -6.955 1.00 97.31 179 ALA A O 1
ATOM 1420 N N . THR A 1 180 ? 7.835 6.662 -6.542 1.00 97.69 180 THR A N 1
ATOM 1421 C CA . THR A 1 180 ? 9.101 6.978 -7.211 1.00 97.69 180 THR A CA 1
ATOM 1422 C C . THR A 1 180 ? 9.790 8.071 -6.406 1.00 97.69 180 THR A C 1
ATOM 1424 O O . THR A 1 180 ? 9.139 9.068 -6.059 1.00 97.69 180 THR A O 1
ATOM 1427 N N . LYS A 1 181 ? 11.089 7.890 -6.128 1.00 95.88 181 LYS A N 1
ATOM 1428 C CA . LYS A 1 181 ? 11.928 8.889 -5.447 1.00 95.88 181 LYS A CA 1
ATOM 1429 C C . LYS A 1 181 ? 11.778 10.256 -6.115 1.00 95.88 181 LYS A C 1
ATOM 1431 O O . LYS A 1 181 ? 11.684 10.328 -7.343 1.00 95.88 181 LYS A O 1
ATOM 1436 N N . GLU A 1 182 ? 11.728 11.323 -5.326 1.00 95.00 182 GLU A N 1
ATOM 1437 C CA . GLU A 1 182 ? 11.373 12.669 -5.792 1.00 95.00 182 GLU A CA 1
ATOM 1438 C C . GLU A 1 182 ? 12.254 13.144 -6.955 1.00 95.00 182 GLU A C 1
ATOM 1440 O O . GLU A 1 182 ? 11.747 13.525 -8.011 1.00 95.00 182 GLU A O 1
ATOM 1445 N N . GLU A 1 183 ? 13.567 12.986 -6.824 1.00 95.06 183 GLU A N 1
ATOM 1446 C CA . GLU A 1 183 ? 14.580 13.333 -7.821 1.00 95.06 183 GLU A CA 1
ATOM 1447 C C . GLU A 1 183 ? 14.525 12.466 -9.096 1.00 95.06 183 GLU A C 1
ATOM 1449 O O . GLU A 1 183 ? 15.177 12.761 -10.109 1.00 95.06 183 GLU A O 1
ATOM 1454 N N . MET A 1 184 ? 13.729 11.394 -9.076 1.00 96.50 184 MET A N 1
ATOM 1455 C CA . MET A 1 184 ? 13.531 10.451 -10.177 1.00 96.50 184 MET A CA 1
ATOM 1456 C C . MET A 1 184 ? 12.158 10.582 -10.850 1.00 96.50 184 MET A C 1
ATOM 1458 O O . MET A 1 184 ? 11.917 9.939 -11.876 1.00 96.50 184 MET A O 1
ATOM 1462 N N . ARG A 1 185 ? 11.274 11.448 -10.342 1.00 96.19 185 ARG A N 1
ATOM 1463 C CA . ARG A 1 185 ? 9.960 11.721 -10.945 1.00 96.19 185 ARG A CA 1
ATOM 1464 C C . ARG A 1 185 ? 10.095 12.404 -12.314 1.00 96.19 185 ARG A C 1
ATOM 1466 O O . ARG A 1 185 ? 11.128 12.973 -12.658 1.00 96.19 185 ARG A O 1
ATOM 1473 N N . GLY A 1 186 ? 9.052 12.286 -13.141 1.00 96.19 186 GLY A N 1
ATOM 1474 C CA . GLY A 1 186 ? 9.017 12.854 -14.499 1.00 96.19 186 GLY A CA 1
ATOM 1475 C C . GLY A 1 186 ? 9.881 12.129 -15.544 1.00 96.19 186 GLY A C 1
ATOM 1476 O O . GLY A 1 186 ? 9.931 12.554 -16.692 1.00 96.19 186 GLY A O 1
ATOM 1477 N N . LYS A 1 187 ? 10.543 11.022 -15.174 1.00 96.62 187 LYS A N 1
ATOM 1478 C CA . LYS A 1 187 ? 11.443 10.242 -16.052 1.00 96.62 187 LYS A CA 1
ATOM 1479 C C . LYS A 1 187 ? 10.835 8.929 -16.566 1.00 96.62 187 LYS A C 1
ATOM 1481 O O . LYS A 1 187 ? 11.531 8.121 -17.170 1.00 96.62 187 LYS A O 1
ATOM 1486 N N . GLY A 1 188 ? 9.548 8.695 -16.303 1.00 97.00 188 GLY A N 1
ATOM 1487 C CA . GLY A 1 188 ? 8.811 7.514 -16.768 1.00 97.00 188 GLY A CA 1
ATOM 1488 C C . GLY A 1 188 ? 8.884 6.273 -15.868 1.00 97.00 188 GLY A C 1
ATOM 1489 O O . GLY A 1 188 ? 8.188 5.304 -16.159 1.00 97.00 188 GLY A O 1
ATOM 1490 N N . PHE A 1 189 ? 9.646 6.277 -14.764 1.00 98.00 189 PHE A N 1
ATOM 1491 C CA . PHE A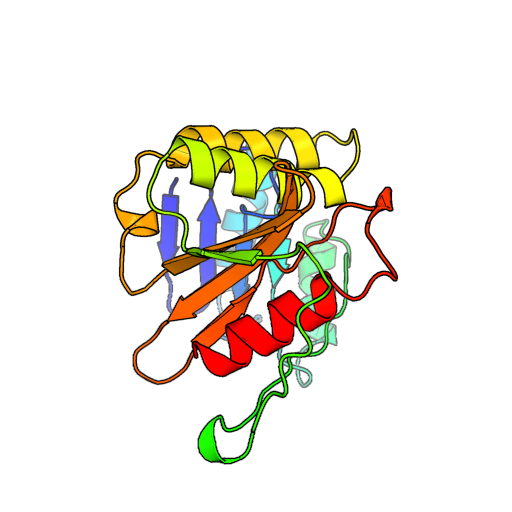 1 189 ? 9.769 5.102 -13.880 1.00 98.00 189 PHE A CA 1
ATOM 1492 C C . PHE A 1 189 ? 8.440 4.685 -13.243 1.00 98.00 189 PHE A C 1
ATOM 1494 O O . PHE A 1 189 ? 8.061 3.526 -13.367 1.00 98.00 189 PHE A O 1
ATOM 1501 N N . GLY A 1 190 ? 7.694 5.625 -12.651 1.00 97.44 190 GLY A N 1
ATOM 1502 C CA . GLY A 1 190 ? 6.393 5.330 -12.040 1.00 97.44 190 GLY A CA 1
ATOM 1503 C C . GLY A 1 190 ? 5.365 4.803 -13.045 1.00 97.44 190 GLY A C 1
ATOM 1504 O O . GLY A 1 190 ? 4.705 3.804 -12.787 1.00 97.44 190 GLY A O 1
ATOM 1505 N N . SER A 1 191 ? 5.284 5.404 -14.239 1.00 97.25 191 SER A N 1
ATOM 1506 C CA . SER A 1 191 ? 4.408 4.908 -15.310 1.00 97.25 191 SER A CA 1
ATOM 1507 C C . SER A 1 191 ? 4.823 3.519 -15.798 1.00 97.25 191 SER A C 1
ATOM 1509 O O . SER A 1 191 ? 3.963 2.693 -16.089 1.00 97.25 191 SER A O 1
ATOM 1511 N N . THR A 1 192 ? 6.126 3.244 -15.873 1.00 98.12 192 THR A N 1
ATOM 1512 C CA . THR A 1 192 ? 6.643 1.919 -16.247 1.00 98.12 192 THR A CA 1
ATOM 1513 C C . THR A 1 192 ? 6.319 0.885 -15.173 1.00 98.12 192 THR A C 1
ATOM 1515 O O . THR A 1 192 ? 5.854 -0.194 -15.518 1.00 98.12 192 THR A O 1
ATOM 1518 N N . MET A 1 193 ? 6.492 1.228 -13.890 1.00 98.50 193 MET A N 1
ATOM 1519 C CA . MET A 1 193 ? 6.107 0.381 -12.759 1.00 98.50 193 MET A CA 1
ATOM 1520 C C . MET A 1 193 ? 4.611 0.063 -12.797 1.00 98.50 193 MET A C 1
ATOM 1522 O O . MET A 1 193 ? 4.243 -1.101 -12.785 1.00 98.50 193 MET A O 1
ATOM 1526 N N . PHE A 1 194 ? 3.744 1.068 -12.943 1.00 97.62 194 PHE A N 1
ATOM 1527 C CA . PHE A 1 194 ? 2.297 0.850 -13.021 1.00 97.62 194 PHE A CA 1
ATOM 1528 C C . PHE A 1 194 ? 1.891 -0.063 -14.189 1.00 97.62 194 PHE A C 1
ATOM 1530 O O . PHE A 1 194 ? 1.137 -1.010 -13.992 1.00 97.62 194 PHE A O 1
ATOM 1537 N N . ASN A 1 195 ? 2.418 0.174 -15.398 1.00 97.00 195 ASN A N 1
ATOM 1538 C CA . ASN A 1 195 ? 2.122 -0.683 -16.555 1.00 97.00 195 ASN A CA 1
ATOM 1539 C C . ASN A 1 195 ? 2.677 -2.104 -16.389 1.00 97.00 195 ASN A C 1
ATOM 1541 O O . ASN A 1 195 ? 2.060 -3.050 -16.865 1.00 97.00 195 ASN A O 1
ATOM 1545 N N . TYR A 1 196 ? 3.817 -2.255 -15.714 1.00 97.88 196 TYR A N 1
ATOM 1546 C CA . TYR A 1 196 ? 4.360 -3.563 -15.366 1.00 97.88 196 TYR A CA 1
ATOM 1547 C C . TYR A 1 196 ? 3.447 -4.312 -14.393 1.00 97.88 196 TYR A C 1
ATOM 1549 O O . TYR A 1 196 ? 3.092 -5.454 -14.657 1.00 97.88 196 TYR A O 1
ATOM 1557 N N . LEU A 1 197 ? 2.982 -3.653 -13.329 1.00 97.25 197 LEU A N 1
ATOM 1558 C CA . LEU A 1 197 ? 2.035 -4.238 -12.373 1.00 97.25 197 LEU A CA 1
ATOM 1559 C C . LEU A 1 197 ? 0.707 -4.622 -13.040 1.00 97.25 197 LEU A C 1
ATOM 1561 O O . LEU A 1 197 ? 0.176 -5.686 -12.752 1.00 97.25 197 LEU A O 1
ATOM 1565 N N . LEU A 1 198 ? 0.210 -3.805 -13.976 1.00 96.06 198 LEU A N 1
ATOM 1566 C CA . LEU A 1 198 ? -0.963 -4.142 -14.791 1.00 96.06 198 LEU A CA 1
ATOM 1567 C C . LEU A 1 198 ? -0.751 -5.365 -15.692 1.00 96.06 198 LEU A C 1
ATOM 1569 O O . LEU A 1 198 ? -1.723 -6.031 -16.018 1.00 96.06 198 LEU A O 1
ATOM 1573 N N . GLN A 1 199 ? 0.477 -5.623 -16.150 1.00 94.56 199 GLN A N 1
ATOM 1574 C CA . GLN A 1 199 ? 0.781 -6.799 -16.969 1.00 94.56 199 GLN A CA 1
ATOM 1575 C C . GLN A 1 199 ? 0.915 -8.071 -16.119 1.00 94.56 199 GLN A C 1
ATOM 1577 O O . GLN A 1 199 ? 0.625 -9.161 -16.604 1.00 94.56 199 GLN A O 1
ATOM 1582 N N . GLU A 1 200 ? 1.399 -7.928 -14.886 1.00 93.94 200 GLU A N 1
ATOM 1583 C CA . GLU A 1 200 ? 1.593 -9.027 -13.934 1.00 93.94 200 GLU A CA 1
ATOM 1584 C C . GLU A 1 200 ? 0.298 -9.467 -13.232 1.00 93.94 200 GLU A C 1
ATOM 1586 O O . GLU A 1 200 ? 0.250 -10.587 -12.715 1.00 93.94 200 GLU A O 1
ATOM 1591 N N . ALA A 1 201 ? -0.705 -8.584 -13.173 1.00 90.38 201 ALA A N 1
ATOM 1592 C CA . ALA A 1 201 ? -2.039 -8.854 -12.640 1.00 90.38 201 ALA A CA 1
ATOM 1593 C C . ALA A 1 201 ? -2.852 -9.749 -13.594 1.00 90.38 201 ALA A C 1
ATOM 1595 O O . ALA A 1 201 ? -3.384 -10.781 -13.127 1.00 90.38 201 ALA A O 1
#

Organism: NCBI:txid1890302

Mean predicted aligned error: 4.05 Å

Solvent-accessible surface area (backbone atoms only — not comparable to full-atom values): 11622 Å² total; per-residue (Å²): 103,53,77,49,80,57,92,47,32,38,39,34,42,56,79,58,61,19,39,93,54,15,34,34,40,51,73,44,72,68,52,86,70,64,44,70,58,58,51,52,53,54,48,51,33,59,75,71,69,31,51,61,38,81,46,76,86,51,78,93,39,39,70,62,51,52,54,55,44,42,74,74,71,50,74,92,86,82,86,83,83,89,83,85,80,62,71,95,78,59,79,65,76,71,71,73,53,90,72,50,49,75,44,73,50,86,45,44,72,46,37,32,51,45,20,48,47,50,16,54,79,46,56,91,40,70,52,16,55,35,42,28,46,51,27,58,73,47,30,81,47,65,62,61,75,38,89,45,31,44,46,34,41,27,32,44,90,94,34,76,44,26,35,33,34,39,41,45,58,97,90,52,70,46,81,44,74,72,29,49,38,78,96,52,57,96,67,54,54,52,62,30,49,54,28,46,52,65,67,74,102

Secondary structure (DSSP, 8-state):
-EEEE-SSEEEEE-SSS-TTTSEEEES---TTSSHHHHHHHHHHHHHHT---EEE---TTTHHHHHHHHHHTT-------PPP---GGG------PPTTEEEEE--SHHHHHHHHHHHHGGGTTSHHHHHHHHHHHHHTT-GGGGSSSEEEEEEEETTEEEEEEEEEE-SS-EEEEEEEE-GGGTTSSHHHHHHHHHHHH-

Sequence (201 aa):
MDVKETKDYIAVDCGLPADTFNIITLLNSNVTEGIEKLYKEVECFNQKKFPMSVWFWDDRHEQTIKSELIKLGLKEAEQNIAMVADLKTIHPTINMPKGFTIQKSSSSGQIKKFGETLANLFGTSEEGTHVQAFYNETASFDLWNSEQMKLYLGIYKEEVVSVGSLVCTKDSIGIYDIATKEEMRGKGFGSTMFNYLLQEA

Radius of gyration: 18.34 Å; Cα contacts (8 Å, |Δi|>4): 315; chains: 1; bounding box: 48×31×47 Å